Protein AF-A0A4U5MLT2-F1 (afdb_monomer_lite)

Sequence (244 aa):
MDFLPWKYEIKDKDTRATYTIDEMMAFDPNYLSIHEIEITMDEYLEHELTQEKALGRFLPFLCEHIDDKDNRLHLDARIPDEALQILQNESKIKFFVLYGHKDIYKDFLEHKLDTITPLKLVLYRWWEEELVDKIEEKFLAGELTYYIASETNLFIDIQMAVNIINYFKETRGKKEFYLDATKKFNYKQLEPYVHGLEYKFLKDEGGEFTRRIYTLPGTAKKLQIIKHCVPWNSPNNISFNVSH

Organism: Steinernema carpocapsae (NCBI:txid34508)

Secondary structure (DSSP, 8-state):
-PPBPPEEEEEETTEEEEEEHHHHHTS-GGG--B-EEEEE--TT--BSS-HHHHHHHHHHHHHHTB-SSS-EEEEES---HHHHHHHHH--S--EEEEE--HHHHHHHHHHHHHH-SSEEEEEES---HHHHHHHHHHHHTT-EEEEEEES-S-EE-HHHHHHHHHHHHHTTT-SEEEEEEEESS-GGGTTTTTTTSEEEEEE-TTSSEEEEEEE-TT---EEEEEEE-SSSS-TTEEEEEEE-

Foldseek 3Di:
DDAAADWDWDDDPPDIDIDGQVRVLPDDLVPDEAQEDADADDPPGGHPDDQQVSLLSRVLVNLVRYDQPRHEYEDHYQDDQNSLVSVLPRQSHAHYADEPPAVRCVVSLVSCLVRHFQHAYAYHAEYDPVSVVSVLVCVLVVRYLEEHYYNYQDEDELVSVLSVLVVCVVVVLNRWYKYKYFYPDDCVSCVVSLPQWDWDWDADPVNQKIWIWTHHPPDPWTWIWIQGDDDPPDSRMIMTTIDD

pLDDT: mean 81.01, std 9.51, range [38.94, 92.69]

Structure (mmCIF, N/CA/C/O backbone):
data_AF-A0A4U5MLT2-F1
#
_entry.id   AF-A0A4U5MLT2-F1
#
loop_
_atom_site.group_PDB
_atom_site.id
_atom_site.type_symbol
_atom_site.label_atom_id
_atom_site.label_alt_id
_atom_site.label_comp_id
_atom_site.label_asym_id
_atom_site.label_entity_id
_atom_site.label_seq_id
_atom_site.pdbx_PDB_ins_code
_atom_site.Cartn_x
_atom_site.Cartn_y
_atom_site.Cartn_z
_atom_site.occupancy
_atom_site.B_iso_or_equiv
_atom_site.auth_seq_id
_atom_site.auth_comp_id
_atom_site.auth_asym_id
_atom_site.auth_atom_id
_atom_site.pdbx_PDB_model_num
ATOM 1 N N . MET A 1 1 ? 36.189 3.239 -17.931 1.00 54.75 1 MET A N 1
ATOM 2 C CA . MET A 1 1 ? 35.130 2.906 -16.966 1.00 54.75 1 MET A CA 1
ATOM 3 C C . MET A 1 1 ? 34.168 2.063 -17.764 1.00 54.75 1 MET A C 1
ATOM 5 O O . MET A 1 1 ? 33.725 2.541 -18.801 1.00 54.75 1 MET A O 1
ATOM 9 N N . ASP A 1 2 ? 34.013 0.796 -17.402 1.00 64.69 2 ASP A N 1
ATOM 10 C CA . ASP A 1 2 ? 33.152 -0.116 -18.153 1.00 64.69 2 ASP A CA 1
ATOM 11 C C . ASP A 1 2 ? 31.734 0.048 -17.608 1.00 64.69 2 ASP A C 1
ATOM 13 O O . ASP A 1 2 ? 31.519 -0.063 -16.400 1.00 64.69 2 ASP A O 1
ATOM 17 N N . PHE A 1 3 ? 30.793 0.391 -18.483 1.00 73.69 3 PHE A N 1
ATOM 18 C CA . PHE A 1 3 ? 29.389 0.548 -18.119 1.00 73.69 3 PHE A CA 1
ATOM 19 C C . PHE A 1 3 ? 28.775 -0.815 -17.794 1.00 73.69 3 PHE A C 1
ATOM 21 O O . PHE A 1 3 ? 29.116 -1.820 -18.418 1.00 73.69 3 PHE A O 1
ATOM 28 N N . LEU A 1 4 ? 27.866 -0.860 -16.818 1.00 75.06 4 LEU A N 1
ATOM 29 C CA . LEU A 1 4 ? 27.176 -2.097 -16.457 1.00 75.06 4 LEU A CA 1
ATOM 30 C C . LEU A 1 4 ? 25.818 -2.197 -17.170 1.00 75.06 4 LEU A C 1
ATOM 32 O O . LEU A 1 4 ? 25.056 -1.222 -17.176 1.00 75.06 4 LEU A O 1
ATOM 36 N N . PRO A 1 5 ? 25.445 -3.366 -17.720 1.00 77.00 5 PRO A N 1
ATOM 37 C CA . PRO A 1 5 ? 24.093 -3.566 -18.221 1.00 77.00 5 PRO A CA 1
ATOM 38 C C . PRO A 1 5 ? 23.093 -3.533 -17.058 1.00 77.00 5 PRO A C 1
ATOM 40 O O . PRO A 1 5 ? 23.412 -3.938 -15.936 1.00 77.00 5 PRO A O 1
ATOM 43 N N . TRP A 1 6 ? 21.865 -3.086 -17.328 1.00 77.75 6 TRP A N 1
ATOM 44 C CA . TRP A 1 6 ? 20.770 -3.224 -16.367 1.00 77.75 6 TRP A CA 1
ATOM 45 C C . TRP A 1 6 ? 20.439 -4.703 -16.184 1.00 77.75 6 TRP A C 1
ATOM 47 O O . TRP A 1 6 ? 20.196 -5.424 -17.158 1.00 77.75 6 TRP A O 1
ATOM 57 N N . LYS A 1 7 ? 20.444 -5.146 -14.927 1.00 77.81 7 LYS A N 1
ATOM 58 C CA . LYS A 1 7 ? 20.125 -6.516 -14.539 1.00 77.81 7 LYS A CA 1
ATOM 59 C C . LYS A 1 7 ? 18.913 -6.533 -13.621 1.00 77.81 7 LYS A C 1
ATOM 61 O O . LYS A 1 7 ? 18.767 -5.664 -12.768 1.00 77.81 7 LYS A O 1
ATOM 66 N N . TYR A 1 8 ? 18.090 -7.552 -13.795 1.00 76.62 8 TYR A N 1
ATOM 67 C CA . TYR A 1 8 ? 16.837 -7.760 -13.091 1.00 76.62 8 TYR A CA 1
ATOM 68 C C . TYR A 1 8 ? 16.877 -9.094 -12.388 1.00 76.62 8 TYR A C 1
ATOM 70 O O . TYR A 1 8 ? 17.526 -10.046 -12.827 1.00 76.62 8 TYR A O 1
ATOM 78 N N . GLU A 1 9 ? 16.177 -9.140 -11.274 1.00 80.12 9 GLU A N 1
ATOM 79 C CA . GLU A 1 9 ? 16.150 -10.288 -10.404 1.00 80.12 9 GLU A CA 1
ATOM 80 C C . GLU A 1 9 ? 14.794 -10.962 -10.464 1.00 80.12 9 GLU A C 1
ATOM 82 O O . GLU A 1 9 ? 13.769 -10.338 -10.206 1.00 80.12 9 GLU A O 1
ATOM 87 N N . ILE A 1 10 ? 14.810 -12.257 -10.756 1.00 74.81 10 ILE A N 1
ATOM 88 C CA . ILE A 1 10 ? 13.637 -13.110 -10.643 1.00 74.81 10 ILE A CA 1
ATOM 89 C C . ILE A 1 10 ? 13.825 -13.986 -9.414 1.00 74.81 10 ILE A C 1
ATOM 91 O O . ILE A 1 10 ? 14.848 -14.662 -9.261 1.00 74.81 10 ILE A O 1
ATOM 95 N N . LYS A 1 11 ? 12.819 -13.955 -8.541 1.00 75.69 11 LYS A N 1
ATOM 96 C CA . LYS A 1 11 ? 12.718 -14.808 -7.362 1.00 75.69 11 LYS A CA 1
ATOM 97 C C . LYS A 1 11 ? 11.532 -15.746 -7.542 1.00 75.69 11 LYS A C 1
ATOM 99 O O . LYS A 1 11 ? 10.399 -15.285 -7.633 1.00 75.69 11 LYS A O 1
ATOM 104 N N . ASP A 1 12 ? 11.795 -17.044 -7.546 1.00 75.44 12 ASP A N 1
ATOM 105 C CA . ASP A 1 12 ? 10.797 -18.053 -7.177 1.00 75.44 12 ASP A CA 1
ATOM 106 C C . ASP A 1 12 ? 11.102 -18.506 -5.739 1.00 75.44 12 ASP A C 1
ATOM 108 O O . ASP A 1 12 ? 12.214 -18.283 -5.263 1.00 75.44 12 ASP A O 1
ATOM 112 N N . LYS A 1 13 ? 10.135 -19.111 -5.037 1.00 65.88 13 LYS A N 1
ATOM 113 C CA . LYS A 1 13 ? 10.119 -19.413 -3.588 1.00 65.88 13 LYS A CA 1
ATOM 114 C C . LYS A 1 13 ? 11.469 -19.805 -2.970 1.00 65.88 13 LYS A C 1
ATOM 116 O O . LYS A 1 13 ? 11.719 -19.416 -1.834 1.00 65.88 13 LYS A O 1
ATOM 121 N N . ASP A 1 14 ? 12.324 -20.509 -3.717 1.00 67.12 14 ASP A N 1
ATOM 122 C CA . ASP A 1 14 ? 13.655 -20.957 -3.290 1.00 67.12 14 ASP A CA 1
ATOM 123 C C . ASP A 1 14 ? 14.799 -20.642 -4.282 1.00 67.12 14 ASP A C 1
ATOM 125 O O . ASP A 1 14 ? 15.943 -21.039 -4.050 1.00 67.12 14 ASP A O 1
ATOM 129 N N . THR A 1 15 ? 14.539 -19.949 -5.398 1.00 73.38 15 THR A N 1
ATOM 130 C CA . THR A 1 15 ? 15.562 -19.662 -6.419 1.00 73.38 15 THR A CA 1
ATOM 131 C C . THR A 1 15 ? 15.638 -18.185 -6.766 1.00 73.38 15 THR A C 1
ATOM 133 O O . THR A 1 15 ? 14.633 -17.502 -6.931 1.00 73.38 15 THR A O 1
ATOM 136 N N . ARG A 1 16 ? 16.872 -17.693 -6.884 1.00 80.50 16 ARG A N 1
ATOM 137 C CA . ARG A 1 16 ? 17.193 -16.322 -7.273 1.00 80.50 16 ARG A CA 1
ATOM 138 C C . ARG A 1 16 ? 18.061 -16.386 -8.519 1.00 80.50 16 ARG A C 1
ATOM 140 O O . ARG A 1 16 ? 19.138 -16.980 -8.482 1.00 80.50 16 ARG A O 1
ATOM 147 N N . ALA A 1 17 ? 17.590 -15.788 -9.602 1.00 83.94 17 ALA A N 1
ATOM 148 C CA . ALA A 1 17 ? 18.328 -15.696 -10.852 1.00 83.94 17 ALA A CA 1
ATOM 149 C C . ALA A 1 17 ? 18.353 -14.247 -11.338 1.00 83.94 17 ALA A C 1
ATOM 151 O O . ALA A 1 17 ? 17.401 -13.492 -11.141 1.00 83.94 17 ALA A O 1
ATOM 152 N N . THR A 1 18 ? 19.465 -13.865 -11.956 1.00 85.06 18 THR A N 1
ATOM 153 C CA . THR A 1 18 ? 19.691 -12.508 -12.448 1.00 85.06 18 THR A CA 1
ATOM 154 C C . THR A 1 18 ? 19.825 -12.539 -13.963 1.00 85.06 18 THR A C 1
ATOM 156 O O . THR A 1 18 ? 20.652 -13.287 -14.479 1.00 85.06 18 THR A O 1
ATOM 159 N N . TYR A 1 19 ? 19.056 -11.696 -14.647 1.00 84.81 19 TYR A N 1
ATOM 160 C CA . TYR A 1 19 ? 18.993 -11.615 -16.106 1.00 84.81 19 TYR A CA 1
ATOM 161 C C . TYR A 1 19 ? 19.204 -10.178 -16.575 1.00 84.81 19 TYR A C 1
ATOM 163 O O . TYR A 1 19 ? 18.868 -9.224 -15.877 1.00 84.81 19 TYR A O 1
ATOM 171 N N . THR A 1 20 ? 19.759 -10.005 -17.763 1.00 86.44 20 THR A N 1
ATOM 172 C CA . THR A 1 20 ? 19.729 -8.735 -18.499 1.00 86.44 20 THR A CA 1
ATOM 173 C C . THR A 1 20 ? 18.326 -8.457 -19.055 1.00 86.44 20 THR A C 1
ATOM 175 O O . THR A 1 20 ? 17.484 -9.356 -19.108 1.00 86.44 20 THR A O 1
ATOM 178 N N . ILE A 1 21 ? 18.068 -7.220 -19.504 1.00 84.88 21 ILE A N 1
ATOM 179 C CA . ILE A 1 21 ? 16.803 -6.860 -20.183 1.00 84.88 21 ILE A CA 1
ATOM 180 C C . ILE A 1 21 ? 16.516 -7.817 -21.342 1.00 84.88 21 ILE A C 1
ATOM 182 O O . ILE A 1 21 ? 15.418 -8.360 -21.437 1.00 84.88 21 ILE A O 1
ATOM 186 N N . ASP A 1 22 ? 17.502 -8.024 -22.216 1.00 87.44 22 ASP A N 1
ATOM 187 C CA . ASP A 1 22 ? 17.300 -8.784 -23.449 1.00 87.44 22 ASP A CA 1
ATOM 188 C C . ASP A 1 22 ? 17.057 -10.277 -23.163 1.00 87.44 22 ASP A C 1
ATOM 190 O O . ASP A 1 22 ? 16.230 -10.897 -23.826 1.00 87.44 22 ASP A O 1
ATOM 194 N N . GLU A 1 23 ? 17.706 -10.845 -22.139 1.00 89.12 23 GLU A N 1
ATOM 195 C CA . GLU A 1 23 ? 17.433 -12.216 -21.683 1.00 89.12 23 GLU A CA 1
ATOM 196 C C . GLU A 1 23 ? 16.010 -12.357 -21.132 1.00 89.12 23 GLU A C 1
ATOM 198 O O . GLU A 1 23 ? 15.332 -13.339 -21.426 1.00 89.12 23 GLU A O 1
ATOM 203 N N . MET A 1 24 ? 15.533 -11.369 -20.368 1.00 85.38 24 MET A N 1
ATOM 204 C CA . MET A 1 24 ? 14.200 -11.424 -19.770 1.00 85.38 24 MET A CA 1
ATOM 205 C C . MET A 1 24 ? 13.084 -11.241 -20.802 1.00 85.38 24 MET A C 1
ATOM 207 O O . MET A 1 24 ? 12.082 -11.952 -20.761 1.00 85.38 24 MET A O 1
ATOM 211 N N . MET A 1 25 ? 13.274 -10.337 -21.765 1.00 87.62 25 MET A N 1
ATOM 212 C CA . MET A 1 25 ? 12.332 -10.138 -22.871 1.00 87.62 25 MET A CA 1
ATOM 213 C C . MET A 1 25 ? 12.271 -11.338 -23.835 1.00 87.62 25 MET A C 1
ATOM 215 O O . MET A 1 25 ? 11.364 -11.402 -24.662 1.00 87.62 25 MET A O 1
ATOM 219 N N . ALA A 1 26 ? 13.217 -12.280 -23.747 1.00 90.75 26 ALA A N 1
ATOM 220 C CA . ALA A 1 26 ? 13.246 -13.499 -24.554 1.00 90.75 26 ALA A CA 1
ATOM 221 C C . ALA A 1 26 ? 12.515 -14.693 -23.909 1.00 90.75 26 ALA A C 1
ATOM 223 O O . ALA A 1 26 ? 12.459 -15.763 -24.523 1.00 90.75 26 ALA A O 1
ATOM 224 N N . PHE A 1 27 ? 11.972 -14.553 -22.692 1.00 87.75 27 PHE A N 1
ATOM 225 C CA . PHE A 1 27 ? 11.199 -15.629 -22.071 1.00 87.75 27 PHE A CA 1
ATOM 226 C C . PHE A 1 27 ? 9.922 -15.947 -22.848 1.00 87.75 27 PHE A C 1
ATOM 228 O O . PHE A 1 27 ? 9.264 -15.062 -23.390 1.00 87.75 27 PHE A O 1
ATOM 235 N N . ASP A 1 28 ? 9.557 -17.233 -22.870 1.00 86.94 28 ASP A N 1
ATOM 236 C CA . ASP A 1 28 ? 8.284 -17.664 -23.440 1.00 86.94 28 ASP A CA 1
ATOM 237 C C . ASP A 1 28 ? 7.136 -17.149 -22.551 1.00 86.94 28 ASP A C 1
ATOM 239 O O . ASP A 1 28 ? 7.043 -17.546 -21.381 1.00 86.94 28 ASP A O 1
ATOM 243 N N . PRO A 1 29 ? 6.248 -16.292 -23.083 1.00 82.69 29 PRO A N 1
ATOM 244 C CA . PRO A 1 29 ? 5.185 -15.668 -22.306 1.00 82.69 29 PRO A CA 1
ATOM 245 C C . PRO A 1 29 ? 4.171 -16.679 -21.758 1.00 82.69 29 PRO A C 1
ATOM 247 O O . PRO A 1 29 ? 3.502 -16.393 -20.771 1.00 82.69 29 PRO A O 1
ATOM 250 N N . ASN A 1 30 ? 4.080 -17.888 -22.328 1.00 85.81 30 ASN A N 1
ATOM 251 C CA . ASN A 1 30 ? 3.192 -18.937 -21.815 1.00 85.81 30 ASN A CA 1
ATOM 252 C C . ASN A 1 30 ? 3.654 -19.517 -20.470 1.00 85.81 30 ASN A C 1
ATOM 254 O O . ASN A 1 30 ? 2.871 -20.174 -19.782 1.00 85.81 30 ASN A O 1
ATOM 258 N N . TYR A 1 31 ? 4.921 -19.307 -20.111 1.00 83.44 31 TYR A N 1
ATOM 259 C CA . TYR A 1 31 ? 5.534 -19.826 -18.888 1.00 83.44 31 TYR A CA 1
ATOM 260 C C . TYR A 1 31 ? 5.985 -18.711 -17.940 1.00 83.44 31 TYR A C 1
ATOM 262 O O . TYR A 1 31 ? 6.648 -18.989 -16.941 1.00 83.44 31 TYR A O 1
ATOM 270 N N . LEU A 1 32 ? 5.617 -17.463 -18.235 1.00 83.12 32 LEU A N 1
ATOM 271 C CA . LEU A 1 32 ? 5.943 -16.298 -17.429 1.00 83.12 32 LEU A CA 1
ATOM 272 C C . LEU A 1 32 ? 4.675 -15.747 -16.772 1.00 83.12 32 LEU A C 1
ATOM 274 O O . LEU A 1 32 ? 3.702 -15.426 -17.444 1.00 83.12 32 LEU A O 1
ATOM 278 N N . SER A 1 33 ? 4.709 -15.613 -15.449 1.00 83.25 33 SER A N 1
ATOM 279 C CA . SER A 1 33 ? 3.682 -14.927 -14.665 1.00 83.25 33 SER A CA 1
ATOM 280 C C . SER A 1 33 ? 4.374 -13.992 -13.688 1.00 83.25 33 SER A C 1
ATOM 282 O O . SER A 1 33 ? 5.163 -14.441 -12.853 1.00 83.25 33 SER A O 1
ATOM 284 N N . ILE A 1 34 ? 4.112 -12.693 -13.805 1.00 87.50 34 ILE A N 1
ATOM 285 C CA . ILE A 1 34 ? 4.736 -11.681 -12.953 1.00 87.50 34 ILE A CA 1
ATOM 286 C C . ILE A 1 34 ? 3.766 -11.329 -11.828 1.00 87.50 34 ILE A C 1
ATOM 288 O O . ILE A 1 34 ? 2.688 -10.794 -12.066 1.00 87.50 34 ILE A O 1
ATOM 292 N N . HIS A 1 35 ? 4.156 -11.614 -10.588 1.00 88.44 35 HIS A N 1
ATOM 293 C CA . HIS A 1 35 ? 3.354 -11.294 -9.400 1.00 88.44 35 HIS A CA 1
ATOM 294 C C . HIS A 1 35 ? 3.771 -9.975 -8.747 1.00 88.44 35 HIS A C 1
ATOM 296 O O . HIS A 1 35 ? 2.978 -9.325 -8.071 1.00 88.44 35 HIS A O 1
ATOM 302 N N . GLU A 1 36 ? 5.014 -9.554 -8.954 1.00 90.06 36 GLU A N 1
ATOM 303 C CA . GLU A 1 36 ? 5.552 -8.351 -8.343 1.00 90.06 36 GLU A CA 1
ATOM 304 C C . GLU A 1 36 ? 6.508 -7.636 -9.289 1.00 90.06 36 GLU A C 1
ATOM 306 O O . GLU A 1 36 ? 7.391 -8.251 -9.886 1.00 90.06 36 GLU A O 1
ATOM 311 N N . ILE A 1 37 ? 6.331 -6.322 -9.383 1.00 90.38 37 ILE A N 1
ATOM 312 C CA . ILE A 1 37 ? 7.295 -5.404 -9.974 1.00 90.38 37 ILE A CA 1
ATOM 313 C C . ILE A 1 37 ? 7.832 -4.550 -8.831 1.00 90.38 37 ILE A C 1
ATOM 315 O O . ILE A 1 37 ? 7.090 -3.777 -8.227 1.00 90.38 37 ILE A O 1
ATOM 319 N N . GLU A 1 38 ? 9.118 -4.694 -8.536 1.00 90.25 38 GLU A N 1
ATOM 320 C CA . GLU A 1 38 ? 9.825 -3.899 -7.536 1.00 90.25 38 GLU A CA 1
ATOM 321 C C . GLU A 1 38 ? 10.848 -3.010 -8.244 1.00 90.25 38 GLU A C 1
ATOM 323 O O . GLU A 1 38 ? 11.735 -3.504 -8.943 1.00 90.25 38 GLU A O 1
ATOM 328 N N . ILE A 1 39 ? 10.706 -1.693 -8.086 1.00 86.81 39 ILE A N 1
ATOM 329 C CA . ILE A 1 39 ? 11.651 -0.707 -8.606 1.00 86.81 39 ILE A CA 1
ATOM 330 C C . ILE A 1 39 ? 12.274 0.022 -7.422 1.00 86.81 39 ILE A C 1
ATOM 332 O O . ILE A 1 39 ? 11.659 0.896 -6.807 1.00 86.81 39 ILE A O 1
ATOM 336 N N . THR A 1 40 ? 13.512 -0.358 -7.132 1.00 82.19 40 THR A N 1
ATOM 337 C CA . THR A 1 40 ? 14.388 0.267 -6.142 1.00 82.19 40 THR A CA 1
ATOM 338 C C . THR A 1 40 ? 15.601 0.849 -6.858 1.00 82.19 40 THR A C 1
ATOM 340 O O . THR A 1 40 ? 15.934 0.426 -7.969 1.00 82.19 40 THR A O 1
ATOM 343 N N . MET A 1 41 ? 16.255 1.849 -6.267 1.00 69.69 41 MET A N 1
ATOM 344 C CA . MET A 1 41 ? 17.446 2.445 -6.872 1.00 69.69 41 MET A CA 1
ATOM 345 C C . MET A 1 41 ? 18.611 2.490 -5.892 1.00 69.69 41 MET A C 1
ATOM 347 O O . MET A 1 41 ? 18.464 2.931 -4.756 1.00 69.69 41 MET A O 1
ATOM 351 N N . ASP A 1 42 ? 19.773 2.065 -6.381 1.00 61.44 42 ASP A N 1
ATOM 352 C CA . ASP A 1 42 ? 21.071 2.290 -5.756 1.00 61.44 42 ASP A CA 1
ATOM 353 C C . ASP A 1 42 ? 21.817 3.298 -6.646 1.00 61.44 42 ASP A C 1
ATOM 355 O O . ASP A 1 42 ? 22.212 2.984 -7.769 1.00 61.44 42 ASP A O 1
ATOM 359 N N . GLU A 1 43 ? 21.898 4.559 -6.214 1.00 54.59 43 GLU A N 1
ATOM 360 C CA . GLU A 1 43 ? 22.206 5.720 -7.075 1.00 54.59 43 GLU A CA 1
ATOM 361 C C . GLU A 1 43 ? 23.670 5.793 -7.561 1.00 54.59 43 GLU A C 1
ATOM 363 O O . GLU A 1 43 ? 24.070 6.765 -8.202 1.00 54.59 43 GLU A O 1
ATOM 368 N N . TYR A 1 44 ? 24.496 4.792 -7.250 1.00 57.72 44 TYR A N 1
ATOM 369 C CA . TYR A 1 44 ? 25.956 4.879 -7.362 1.00 57.72 44 TYR A CA 1
ATOM 370 C C . TYR A 1 44 ? 26.570 4.144 -8.564 1.00 57.72 44 TYR A C 1
ATOM 372 O O . TYR A 1 44 ? 27.798 4.103 -8.675 1.00 57.72 44 TYR A O 1
ATOM 380 N N . LEU A 1 45 ? 25.768 3.561 -9.463 1.00 64.44 45 LEU A N 1
ATOM 381 C CA . LEU A 1 45 ? 26.268 2.761 -10.590 1.00 64.44 45 LEU A CA 1
ATOM 382 C C . LEU A 1 45 ? 26.016 3.427 -11.953 1.00 64.44 45 LEU A C 1
ATOM 384 O O . LEU A 1 45 ? 24.905 3.839 -12.277 1.00 64.44 45 LEU A O 1
ATOM 388 N N . GLU A 1 46 ? 27.063 3.496 -12.782 1.00 68.94 46 GLU A N 1
ATOM 389 C CA . GLU A 1 46 ? 26.968 3.942 -14.175 1.00 68.94 46 GLU A CA 1
ATOM 390 C C . GLU A 1 46 ? 26.545 2.780 -15.090 1.00 68.94 46 GLU A C 1
ATOM 392 O O . GLU A 1 46 ? 27.200 1.732 -15.146 1.00 68.94 46 GLU A O 1
ATOM 397 N N . HIS A 1 47 ? 25.459 2.980 -15.840 1.00 77.12 47 HIS A N 1
ATOM 398 C CA . HIS A 1 47 ? 24.846 1.956 -16.685 1.00 77.12 47 HIS A CA 1
ATOM 399 C C . HIS A 1 47 ? 24.942 2.259 -18.183 1.00 77.12 47 HIS A C 1
ATOM 401 O O . HIS A 1 47 ? 24.993 3.414 -18.600 1.00 77.12 47 HIS A O 1
ATOM 407 N N . GLU A 1 48 ? 24.901 1.204 -19.002 1.00 77.69 48 GLU A N 1
ATOM 408 C CA . GLU A 1 48 ? 24.947 1.300 -20.473 1.00 77.69 48 GLU A CA 1
ATOM 409 C C . GLU A 1 48 ? 23.723 2.012 -21.072 1.00 77.69 48 GLU A C 1
ATOM 411 O O . GLU A 1 48 ? 23.819 2.696 -22.093 1.00 77.69 48 GLU A O 1
ATOM 416 N N . LEU A 1 49 ? 22.558 1.853 -20.439 1.00 78.06 49 LEU A N 1
ATOM 417 C CA . LEU A 1 49 ? 21.324 2.548 -20.796 1.00 78.06 49 LEU A CA 1
ATOM 418 C C . LEU A 1 49 ? 20.973 3.554 -19.706 1.00 78.06 49 LEU A C 1
ATOM 420 O O . LEU A 1 49 ? 21.135 3.279 -18.517 1.00 78.06 49 LEU A O 1
ATOM 424 N N . THR A 1 50 ? 20.414 4.695 -20.105 1.00 81.69 50 THR A N 1
ATOM 425 C CA . THR A 1 50 ? 19.773 5.593 -19.142 1.00 81.69 50 THR A CA 1
ATOM 426 C C . THR A 1 50 ? 18.570 4.891 -18.513 1.00 81.69 50 THR A C 1
ATOM 428 O O . THR A 1 50 ? 17.904 4.085 -19.169 1.00 81.69 50 THR A O 1
ATOM 431 N N . GLN A 1 51 ? 18.274 5.214 -17.252 1.00 80.00 51 GLN A N 1
ATOM 432 C CA . GLN A 1 51 ? 17.131 4.661 -16.517 1.00 80.00 51 GLN A CA 1
ATOM 433 C C . GLN A 1 51 ? 15.823 4.800 -17.313 1.00 80.00 51 GLN A C 1
ATOM 435 O O . GLN A 1 51 ? 15.082 3.835 -17.465 1.00 80.00 51 GLN A O 1
ATOM 440 N N . GLU A 1 52 ? 15.582 5.978 -17.889 1.00 83.94 52 GLU A N 1
ATOM 441 C CA . GLU A 1 52 ? 14.423 6.270 -18.740 1.00 83.94 52 GLU A CA 1
ATOM 442 C C . GLU A 1 52 ? 14.301 5.290 -19.919 1.00 83.94 52 GLU A C 1
ATOM 444 O O . GLU A 1 52 ? 13.247 4.694 -20.130 1.00 83.94 52 GLU A O 1
ATOM 449 N N . LYS A 1 53 ? 15.398 5.042 -20.649 1.00 84.56 53 LYS A N 1
ATOM 450 C CA . LYS A 1 53 ? 15.397 4.111 -21.788 1.00 84.56 53 LYS A CA 1
ATOM 451 C C . LYS A 1 53 ? 15.228 2.659 -21.353 1.00 84.56 53 LYS A C 1
ATOM 453 O O . LYS A 1 53 ? 14.574 1.893 -22.058 1.00 84.56 53 LYS A O 1
ATOM 458 N N . ALA A 1 54 ? 15.827 2.273 -20.229 1.00 85.50 54 ALA A N 1
ATOM 459 C CA . ALA A 1 54 ? 15.690 0.928 -19.681 1.00 85.50 54 ALA A CA 1
ATOM 460 C C . ALA A 1 54 ? 14.235 0.657 -19.264 1.00 85.50 54 ALA A C 1
ATOM 462 O O . ALA A 1 54 ? 13.627 -0.303 -19.736 1.00 85.50 54 ALA A O 1
ATOM 463 N N . LEU A 1 55 ? 13.647 1.551 -18.464 1.00 87.69 55 LEU A N 1
ATOM 464 C CA . LEU A 1 55 ? 12.258 1.446 -18.016 1.00 87.69 55 LEU A CA 1
ATOM 465 C C . LEU A 1 55 ? 11.269 1.534 -19.182 1.00 87.69 55 LEU A C 1
ATOM 467 O O . LEU A 1 55 ? 10.354 0.721 -19.254 1.00 87.69 55 LEU A O 1
ATOM 471 N N . GLY A 1 56 ? 11.481 2.443 -20.137 1.00 88.19 56 GLY A N 1
ATOM 472 C CA . GLY A 1 56 ? 10.618 2.579 -21.313 1.00 88.19 56 GLY A CA 1
ATOM 473 C C . GLY A 1 56 ? 10.589 1.334 -22.205 1.00 88.19 56 GLY A C 1
ATOM 474 O O . GLY A 1 56 ? 9.559 1.035 -22.804 1.00 88.19 56 GLY A O 1
ATOM 475 N N . ARG A 1 57 ? 11.689 0.569 -22.273 1.00 87.12 57 ARG A N 1
ATOM 476 C CA . ARG A 1 57 ? 11.721 -0.723 -22.983 1.00 87.12 57 ARG A CA 1
ATOM 477 C C . ARG A 1 57 ? 11.074 -1.845 -22.178 1.00 87.12 57 ARG A C 1
ATOM 479 O O . ARG A 1 57 ? 10.426 -2.709 -22.759 1.00 87.12 57 ARG A O 1
ATOM 486 N N . PHE A 1 58 ? 11.295 -1.857 -20.869 1.00 87.19 58 PHE A N 1
ATOM 487 C CA . PHE A 1 58 ? 11.038 -3.031 -20.045 1.00 87.19 58 PHE A CA 1
ATOM 488 C C . PHE A 1 58 ? 9.667 -3.025 -19.357 1.00 87.19 58 PHE A C 1
ATOM 490 O O . PHE A 1 58 ? 9.008 -4.061 -19.302 1.00 87.19 58 PHE A O 1
ATOM 497 N N . LEU A 1 59 ? 9.193 -1.867 -18.888 1.00 90.12 59 LEU A N 1
ATOM 498 C CA . LEU A 1 59 ? 7.896 -1.751 -18.214 1.00 90.12 59 LEU A CA 1
ATOM 499 C C . LEU A 1 59 ? 6.711 -2.221 -19.068 1.00 90.12 59 LEU A C 1
ATOM 501 O O . LEU A 1 59 ? 5.875 -2.927 -18.512 1.00 90.12 59 LEU A O 1
ATOM 505 N N . PRO A 1 60 ? 6.619 -1.924 -20.382 1.00 90.19 60 PRO A N 1
ATOM 506 C CA . PRO A 1 60 ? 5.515 -2.432 -21.196 1.00 90.19 60 PRO A CA 1
ATOM 507 C C . PRO A 1 60 ? 5.426 -3.962 -21.179 1.00 90.19 60 PRO A C 1
ATOM 509 O O . PRO A 1 60 ? 4.344 -4.509 -20.994 1.00 90.19 60 PRO A O 1
ATOM 512 N N . PHE A 1 61 ? 6.572 -4.643 -21.288 1.00 89.62 61 PHE A N 1
ATOM 513 C CA . PHE A 1 61 ? 6.644 -6.101 -21.206 1.00 89.62 61 PHE A CA 1
ATOM 514 C C . PHE A 1 61 ? 6.195 -6.608 -19.831 1.00 89.62 61 PHE A C 1
ATOM 516 O O . PHE A 1 61 ? 5.384 -7.527 -19.752 1.00 89.62 61 PHE A O 1
ATOM 523 N N . LEU A 1 62 ? 6.676 -5.993 -18.745 1.00 89.44 62 LEU A N 1
ATOM 524 C CA . LEU A 1 62 ? 6.277 -6.380 -17.391 1.00 89.44 62 LEU A CA 1
ATOM 525 C C . LEU A 1 62 ? 4.769 -6.204 -17.156 1.00 89.44 62 LEU A C 1
ATOM 527 O O . LEU A 1 62 ? 4.127 -7.092 -16.605 1.00 89.44 62 LEU A O 1
ATOM 531 N N . CYS A 1 63 ? 4.211 -5.070 -17.583 1.00 88.69 63 CYS A N 1
ATOM 532 C CA . CYS A 1 63 ? 2.793 -4.743 -17.445 1.00 88.69 63 CYS A CA 1
ATOM 533 C C . CYS A 1 63 ? 1.893 -5.696 -18.245 1.00 88.69 63 CYS A C 1
ATOM 535 O O . CYS A 1 63 ? 0.861 -6.136 -17.743 1.00 88.69 63 CYS A O 1
ATOM 537 N N . GLU A 1 64 ? 2.301 -6.069 -19.460 1.00 87.81 64 GLU A N 1
ATOM 538 C CA . GLU A 1 64 ? 1.553 -7.007 -20.302 1.00 87.81 64 GLU A CA 1
ATOM 539 C C . GLU A 1 64 ? 1.400 -8.388 -19.635 1.00 87.81 64 GLU A C 1
ATOM 541 O O . GLU A 1 64 ? 0.311 -8.974 -19.674 1.00 87.81 64 GLU A O 1
ATOM 546 N N . HIS A 1 65 ? 2.462 -8.858 -18.970 1.00 89.00 65 HIS A N 1
ATOM 547 C CA . HIS A 1 65 ? 2.588 -10.207 -18.399 1.00 89.00 65 HIS A CA 1
ATOM 548 C C . HIS A 1 65 ? 2.348 -10.270 -16.881 1.00 89.00 65 HIS A C 1
ATOM 550 O O . HIS A 1 65 ? 2.626 -11.294 -16.245 1.00 89.00 65 HIS A O 1
ATOM 556 N N . ILE A 1 66 ? 1.847 -9.188 -16.281 1.00 89.00 66 ILE A N 1
ATOM 557 C CA . ILE A 1 66 ? 1.504 -9.176 -14.862 1.00 89.00 66 ILE A CA 1
ATOM 558 C C . ILE A 1 66 ? 0.235 -9.995 -14.596 1.00 89.00 66 ILE A C 1
ATOM 560 O O . ILE A 1 66 ? -0.729 -9.941 -15.361 1.00 89.00 66 ILE A O 1
ATOM 564 N N . ASP A 1 67 ? 0.246 -10.773 -13.513 1.00 85.94 67 ASP A N 1
ATOM 565 C CA . ASP A 1 67 ? -0.884 -11.595 -13.079 1.00 85.94 67 ASP A CA 1
ATOM 566 C C . ASP A 1 67 ? -2.071 -10.708 -12.674 1.00 85.94 67 ASP A C 1
ATOM 568 O O . ASP A 1 67 ? -1.903 -9.728 -11.961 1.00 85.94 67 ASP A O 1
ATOM 572 N N . ASP A 1 68 ? -3.294 -11.043 -13.079 1.00 80.94 68 ASP A N 1
ATOM 573 C CA . ASP A 1 68 ? -4.472 -10.193 -12.829 1.00 80.94 68 ASP A CA 1
ATOM 574 C C . ASP A 1 68 ? -5.076 -10.336 -11.412 1.00 80.94 68 ASP A C 1
ATOM 576 O O . ASP A 1 68 ? -5.992 -9.586 -11.041 1.00 80.94 68 ASP A O 1
ATOM 580 N N . LYS A 1 69 ? -4.641 -11.333 -10.629 1.00 80.25 69 LYS A N 1
ATOM 581 C CA . LYS A 1 69 ? -5.260 -11.726 -9.350 1.00 80.25 69 LYS A CA 1
ATOM 582 C C . LYS A 1 69 ? -4.453 -11.289 -8.137 1.00 80.25 69 LYS A C 1
ATOM 584 O O . LYS A 1 69 ? -5.059 -10.832 -7.167 1.00 80.25 69 LYS A O 1
ATOM 589 N N . ASP A 1 70 ? -3.136 -11.457 -8.174 1.00 77.62 70 ASP A N 1
ATOM 590 C CA . ASP A 1 70 ? -2.247 -11.175 -7.041 1.00 77.62 70 ASP A CA 1
ATOM 591 C C . ASP A 1 70 ? -0.986 -10.432 -7.489 1.00 77.62 70 ASP A C 1
ATOM 593 O O . ASP A 1 70 ? 0.141 -10.856 -7.244 1.00 77.62 70 ASP A O 1
ATOM 597 N N . ASN A 1 71 ? -1.200 -9.325 -8.199 1.00 88.69 71 ASN A N 1
ATOM 598 C CA . ASN A 1 71 ? -0.133 -8.415 -8.584 1.00 88.69 71 ASN A CA 1
ATOM 599 C C . ASN A 1 71 ? 0.193 -7.388 -7.498 1.00 88.69 71 ASN A C 1
ATOM 601 O O . ASN A 1 71 ? -0.669 -6.984 -6.713 1.00 88.69 71 ASN A O 1
ATOM 605 N N . ARG A 1 72 ? 1.441 -6.917 -7.517 1.00 92.12 72 ARG A N 1
ATOM 606 C CA . ARG A 1 72 ? 1.940 -5.822 -6.686 1.00 92.12 72 ARG A CA 1
ATOM 607 C C . ARG A 1 72 ? 2.953 -4.969 -7.445 1.00 92.12 72 ARG A C 1
ATOM 609 O O . ARG A 1 72 ? 3.828 -5.496 -8.124 1.00 92.12 72 ARG A O 1
ATOM 616 N N . LEU A 1 73 ? 2.855 -3.653 -7.282 1.00 92.69 73 LEU A N 1
ATOM 617 C CA . LEU A 1 73 ? 3.867 -2.691 -7.708 1.00 92.69 73 LEU A CA 1
ATOM 618 C C . LEU A 1 73 ? 4.480 -2.022 -6.480 1.00 92.69 73 LEU A C 1
ATOM 620 O O . LEU A 1 73 ? 3.768 -1.382 -5.706 1.00 92.69 73 LEU A O 1
ATOM 624 N N . HIS A 1 74 ? 5.791 -2.156 -6.324 1.00 92.69 74 HIS A N 1
ATOM 625 C CA . HIS A 1 74 ? 6.580 -1.541 -5.268 1.00 92.69 74 HIS A CA 1
ATOM 626 C C . HIS A 1 74 ? 7.520 -0.487 -5.864 1.00 92.69 74 HIS A C 1
ATOM 628 O O . HIS A 1 74 ? 8.383 -0.814 -6.676 1.00 92.69 74 HIS A O 1
ATOM 634 N N . LEU A 1 75 ? 7.328 0.777 -5.475 1.00 89.31 75 LEU A N 1
ATOM 635 C CA . LEU A 1 75 ? 8.126 1.921 -5.916 1.00 89.31 75 LEU A CA 1
ATOM 636 C C . LEU A 1 75 ? 8.853 2.563 -4.724 1.00 89.31 75 LEU A C 1
ATOM 638 O O . LEU A 1 75 ? 8.238 3.274 -3.923 1.00 89.31 75 LEU A O 1
ATOM 642 N N . ASP A 1 76 ? 10.167 2.345 -4.655 1.00 86.69 76 ASP A N 1
ATOM 643 C CA . ASP A 1 76 ? 11.101 2.993 -3.720 1.00 86.69 76 ASP A CA 1
ATOM 644 C C . ASP A 1 76 ? 12.313 3.543 -4.492 1.00 86.69 76 ASP A C 1
ATOM 646 O O . ASP A 1 76 ? 13.460 3.120 -4.349 1.00 86.69 76 ASP A O 1
ATOM 650 N N . ALA A 1 77 ? 12.017 4.444 -5.425 1.00 81.81 77 ALA A N 1
ATOM 651 C CA . ALA A 1 77 ? 12.988 5.118 -6.277 1.00 81.81 77 ALA A CA 1
ATOM 652 C C . ALA A 1 77 ? 12.406 6.439 -6.790 1.00 81.81 77 ALA A C 1
ATOM 654 O O . ALA A 1 77 ? 11.215 6.704 -6.636 1.00 81.81 77 ALA A O 1
ATOM 655 N N . ARG A 1 78 ? 13.215 7.253 -7.471 1.00 80.12 78 ARG A N 1
ATOM 656 C CA . ARG A 1 78 ? 12.706 8.298 -8.368 1.00 80.12 78 ARG A CA 1
ATOM 657 C C . ARG A 1 78 ? 12.499 7.694 -9.756 1.00 80.12 78 ARG A C 1
ATOM 659 O O . ARG A 1 78 ? 13.448 7.183 -10.347 1.00 80.12 78 ARG A O 1
ATOM 666 N N . ILE A 1 79 ? 11.269 7.756 -10.263 1.00 82.81 79 ILE A N 1
ATOM 667 C CA . ILE A 1 79 ? 10.889 7.207 -11.572 1.00 82.81 79 ILE A CA 1
ATOM 668 C C . ILE A 1 79 ? 10.679 8.363 -12.561 1.00 82.81 79 ILE A C 1
ATOM 670 O O . ILE A 1 79 ? 10.047 9.348 -12.179 1.00 82.81 79 ILE A O 1
ATOM 674 N N . PRO A 1 80 ? 11.200 8.276 -13.799 1.00 85.94 80 PRO A N 1
ATOM 675 C CA . PRO A 1 80 ? 10.904 9.240 -14.860 1.00 85.94 80 PRO A CA 1
ATOM 676 C C . PRO A 1 80 ? 9.407 9.309 -15.195 1.00 85.94 80 PRO A C 1
ATOM 678 O O . PRO A 1 80 ? 8.711 8.291 -15.145 1.00 85.94 80 PRO A O 1
ATOM 681 N N . ASP A 1 81 ? 8.922 10.483 -15.594 1.00 85.81 81 ASP A N 1
ATOM 682 C CA . ASP A 1 81 ? 7.496 10.727 -15.850 1.00 85.81 81 ASP A CA 1
ATOM 683 C C . ASP A 1 81 ? 6.943 9.819 -16.960 1.00 85.81 81 ASP A C 1
ATOM 685 O O . ASP A 1 81 ? 5.829 9.310 -16.857 1.00 85.81 81 ASP A O 1
ATOM 689 N N . GLU A 1 82 ? 7.735 9.531 -17.993 1.00 85.75 82 GLU A N 1
ATOM 690 C CA . GLU A 1 82 ? 7.364 8.632 -19.089 1.00 85.75 82 GLU A CA 1
ATOM 691 C C . GLU A 1 82 ? 7.141 7.197 -18.593 1.00 85.75 82 GLU A C 1
ATOM 693 O O . GLU A 1 82 ? 6.190 6.522 -18.992 1.00 85.75 82 GLU A O 1
ATOM 698 N N . ALA A 1 83 ? 7.999 6.729 -17.683 1.00 87.12 83 ALA A N 1
ATOM 699 C CA . ALA A 1 83 ? 7.863 5.417 -17.061 1.00 87.12 83 ALA A CA 1
ATOM 700 C C . ALA A 1 83 ? 6.636 5.366 -16.136 1.00 87.12 83 ALA A C 1
ATOM 702 O O . ALA A 1 83 ? 5.920 4.362 -16.108 1.00 87.12 83 ALA A O 1
ATOM 703 N N . LEU A 1 84 ? 6.341 6.465 -15.436 1.00 87.75 84 LEU A N 1
ATOM 704 C CA . LEU A 1 84 ? 5.108 6.594 -14.666 1.00 87.75 84 LEU A CA 1
ATOM 705 C C . LEU A 1 84 ? 3.868 6.568 -15.549 1.00 87.75 84 LEU A C 1
ATOM 707 O O . LEU A 1 84 ? 2.925 5.870 -15.199 1.00 87.75 84 LEU A O 1
ATOM 711 N N . GLN A 1 85 ? 3.859 7.244 -16.697 1.00 88.94 85 GLN A N 1
ATOM 712 C CA . GLN A 1 85 ? 2.727 7.215 -17.629 1.00 88.94 85 GLN A CA 1
ATOM 713 C C . GLN A 1 85 ? 2.425 5.796 -18.132 1.00 88.94 85 GLN A C 1
ATOM 715 O O . GLN A 1 85 ? 1.257 5.419 -18.240 1.00 88.94 85 GLN A O 1
ATOM 720 N N . ILE A 1 86 ? 3.451 4.974 -18.385 1.00 89.06 86 ILE A N 1
ATOM 721 C CA . ILE A 1 86 ? 3.264 3.550 -18.718 1.00 89.06 86 ILE A CA 1
ATOM 722 C C . ILE A 1 86 ? 2.524 2.838 -17.577 1.00 89.06 86 ILE A C 1
ATOM 724 O O . ILE A 1 86 ? 1.523 2.160 -17.809 1.00 89.06 86 ILE A O 1
ATOM 728 N N . LEU A 1 87 ? 2.969 3.041 -16.334 1.00 88.44 87 LEU A N 1
ATOM 729 C CA . LEU A 1 87 ? 2.349 2.447 -15.147 1.00 88.44 87 LEU A CA 1
ATOM 730 C C . LEU A 1 87 ? 0.949 3.017 -14.858 1.00 88.44 87 LEU A C 1
ATOM 732 O O . LEU A 1 87 ? 0.096 2.287 -14.356 1.00 88.44 87 LEU A O 1
ATOM 736 N N . GLN A 1 88 ? 0.679 4.291 -15.168 1.00 87.56 88 GLN A N 1
ATOM 737 C CA . GLN A 1 88 ? -0.643 4.924 -15.035 1.00 87.56 88 GLN A CA 1
ATOM 738 C C . GLN A 1 88 ? -1.662 4.264 -15.961 1.00 87.56 88 GLN A C 1
ATOM 740 O O . GLN A 1 88 ? -2.748 3.909 -15.507 1.00 87.56 88 GLN A O 1
ATOM 745 N N . ASN A 1 89 ? -1.292 4.036 -17.220 1.00 82.31 89 ASN A N 1
ATOM 746 C CA . ASN A 1 89 ? -2.191 3.461 -18.217 1.00 82.31 89 ASN A CA 1
ATOM 747 C C . ASN A 1 89 ? -2.446 1.959 -18.012 1.00 82.31 89 ASN A C 1
ATOM 749 O O . ASN A 1 89 ? -3.455 1.442 -18.489 1.00 82.31 89 ASN A O 1
ATOM 753 N N . GLU A 1 90 ? -1.572 1.256 -17.285 1.00 78.62 90 GLU A N 1
ATOM 754 C CA . GLU A 1 90 ? -1.778 -0.159 -16.975 1.00 78.62 90 GLU A CA 1
ATOM 755 C C . GLU A 1 90 ? -2.855 -0.353 -15.893 1.00 78.62 90 GLU A C 1
ATOM 757 O O . GLU A 1 90 ? -2.721 0.103 -14.754 1.00 78.62 90 GLU A O 1
ATOM 762 N N . SER A 1 91 ? -3.931 -1.061 -16.234 1.00 64.06 91 SER A N 1
ATOM 763 C CA . SER A 1 91 ? -5.129 -1.203 -15.389 1.00 64.06 91 SER A CA 1
ATOM 764 C C . SER A 1 91 ? -5.166 -2.493 -14.567 1.00 64.06 91 SER A C 1
ATOM 766 O O . SER A 1 91 ? -5.977 -2.615 -13.645 1.00 64.06 91 SER A O 1
ATOM 768 N N . LYS A 1 92 ? -4.294 -3.462 -14.871 1.00 82.81 92 LYS A N 1
ATOM 769 C CA . LYS A 1 92 ? -4.278 -4.759 -14.187 1.00 82.81 92 LYS A CA 1
ATOM 770 C C . LYS A 1 92 ? -3.772 -4.665 -12.751 1.00 82.81 92 LYS A C 1
ATOM 772 O O . LYS A 1 92 ? -4.260 -5.405 -11.896 1.00 82.81 92 LYS A O 1
ATOM 777 N N . ILE A 1 93 ? -2.840 -3.747 -12.473 1.00 89.12 93 ILE A N 1
ATOM 778 C CA . ILE A 1 93 ? -2.199 -3.606 -11.159 1.00 89.12 93 ILE A CA 1
ATOM 779 C C . ILE A 1 93 ? -3.165 -2.998 -10.142 1.00 89.12 93 ILE A C 1
ATOM 781 O O . ILE A 1 93 ? -3.632 -1.881 -10.327 1.00 89.12 93 ILE A O 1
ATOM 785 N N . LYS A 1 94 ? -3.438 -3.701 -9.041 1.00 89.31 94 LYS A N 1
ATOM 786 C CA . LYS A 1 94 ? -4.387 -3.268 -7.999 1.00 89.31 94 LYS A CA 1
ATOM 787 C C . LYS A 1 94 ? -3.754 -3.096 -6.6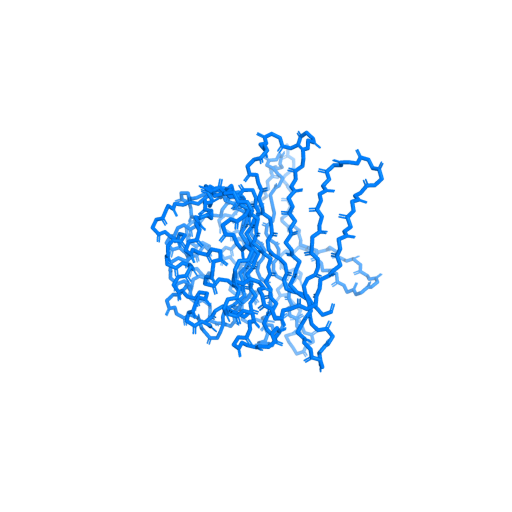27 1.00 89.31 94 LYS A C 1
ATOM 789 O O . LYS A 1 94 ? -4.441 -2.638 -5.717 1.00 89.31 94 LYS A O 1
ATOM 794 N N . PHE A 1 95 ? -2.485 -3.463 -6.456 1.00 92.00 95 PHE A N 1
ATOM 795 C CA . PHE A 1 95 ? -1.765 -3.287 -5.201 1.00 92.00 95 PHE A CA 1
ATOM 796 C C . PHE A 1 95 ? -0.515 -2.437 -5.394 1.00 92.00 95 PHE A C 1
ATOM 798 O O . PHE A 1 95 ? 0.412 -2.835 -6.092 1.00 92.00 95 PHE A O 1
ATOM 805 N N . PHE A 1 96 ? -0.489 -1.281 -4.737 1.00 92.00 96 PHE A N 1
ATOM 806 C CA . PHE A 1 96 ? 0.603 -0.321 -4.809 1.00 92.00 96 PHE A CA 1
ATOM 807 C C . PHE A 1 96 ? 1.280 -0.162 -3.451 1.00 92.00 96 PHE A C 1
ATOM 809 O O . PHE A 1 96 ? 0.608 0.030 -2.438 1.00 92.00 96 PHE A O 1
ATOM 816 N N . VAL A 1 97 ? 2.609 -0.217 -3.450 1.00 91.19 97 VAL A N 1
ATOM 817 C CA . VAL A 1 97 ? 3.485 0.101 -2.322 1.00 91.19 97 VAL A CA 1
ATOM 818 C C . VAL A 1 97 ? 4.347 1.282 -2.739 1.00 91.19 97 VAL A C 1
ATOM 820 O O . VAL A 1 97 ? 5.199 1.144 -3.612 1.00 91.19 97 VAL A O 1
ATOM 823 N N . LEU A 1 98 ? 4.088 2.452 -2.163 1.00 89.44 98 LEU A N 1
ATOM 824 C CA . LEU A 1 98 ? 4.676 3.714 -2.596 1.00 89.44 98 LEU A CA 1
ATOM 825 C C . LEU A 1 98 ? 5.445 4.364 -1.448 1.00 89.44 98 LEU A C 1
ATOM 827 O O . LEU A 1 98 ? 4.878 4.638 -0.386 1.00 89.44 98 LEU A O 1
ATOM 831 N N . TYR A 1 99 ? 6.720 4.660 -1.680 1.00 84.00 99 TYR A N 1
ATOM 832 C CA . TYR A 1 99 ? 7.535 5.467 -0.779 1.00 84.00 99 TYR A CA 1
ATOM 833 C C . TYR A 1 99 ? 7.462 6.937 -1.192 1.00 84.00 99 TYR A C 1
ATOM 835 O O . TYR A 1 99 ? 7.589 7.271 -2.369 1.00 84.00 99 TYR A O 1
ATOM 843 N N . GLY A 1 100 ? 7.216 7.817 -0.217 1.00 65.81 100 GLY A N 1
ATOM 844 C CA . GLY A 1 100 ? 6.911 9.233 -0.418 1.00 65.81 100 GLY A CA 1
ATOM 845 C C . GLY A 1 100 ? 8.035 10.028 -1.081 1.00 65.81 100 GLY A C 1
ATOM 846 O O . GLY A 1 100 ? 8.798 10.730 -0.420 1.00 65.81 100 GLY A O 1
ATOM 847 N N . HIS A 1 101 ? 8.071 9.966 -2.408 1.00 67.44 101 HIS A N 1
ATOM 848 C CA . HIS A 1 101 ? 8.629 10.962 -3.312 1.00 67.44 101 HIS A CA 1
ATOM 849 C C . HIS A 1 101 ? 7.468 11.835 -3.809 1.00 67.44 101 HIS A C 1
ATOM 851 O O . HIS A 1 101 ? 7.073 11.772 -4.971 1.00 67.44 101 HIS A O 1
ATOM 857 N N . LYS A 1 102 ? 6.867 12.589 -2.875 1.00 61.88 102 LYS A N 1
ATOM 858 C CA . LYS A 1 102 ? 5.569 13.276 -3.028 1.00 61.88 102 LYS A CA 1
ATOM 859 C C . LYS A 1 102 ? 5.411 14.065 -4.336 1.00 61.88 102 LYS A C 1
ATOM 861 O O . LYS A 1 102 ? 4.347 14.007 -4.938 1.00 61.88 102 LYS A O 1
ATOM 866 N N . ASP A 1 103 ? 6.477 14.717 -4.802 1.00 67.56 103 ASP A N 1
ATOM 867 C CA . ASP A 1 103 ? 6.432 15.588 -5.982 1.00 67.56 103 ASP A CA 1
ATOM 868 C C . ASP A 1 103 ? 6.298 14.792 -7.294 1.00 67.56 103 ASP A C 1
ATOM 870 O O . ASP A 1 103 ? 5.908 15.344 -8.313 1.00 67.56 103 ASP A O 1
ATOM 874 N N . ILE A 1 104 ? 6.633 13.499 -7.279 1.00 76.19 104 ILE A N 1
ATOM 875 C CA . ILE A 1 104 ? 6.707 12.646 -8.474 1.00 76.19 104 ILE A CA 1
ATOM 876 C C . ILE A 1 104 ? 5.478 11.737 -8.582 1.00 76.19 104 ILE A C 1
ATOM 878 O O . ILE A 1 104 ? 4.981 11.472 -9.671 1.00 76.19 104 ILE A O 1
ATOM 882 N N . TYR A 1 105 ? 4.960 11.256 -7.449 1.00 84.06 105 TYR A N 1
ATOM 883 C CA . TYR A 1 105 ? 3.881 10.264 -7.443 1.00 84.06 105 TYR A CA 1
ATOM 884 C C . TYR A 1 105 ? 2.481 10.831 -7.238 1.00 84.06 105 TYR A C 1
ATOM 886 O O . TYR A 1 105 ? 1.535 10.046 -7.267 1.00 84.06 105 TYR A O 1
ATOM 894 N N . LYS A 1 106 ? 2.320 12.146 -7.037 1.00 84.56 106 LYS A N 1
ATOM 895 C CA . LYS A 1 106 ? 1.007 12.761 -6.793 1.00 84.56 106 LYS A CA 1
ATOM 896 C C . LYS A 1 106 ? 0.007 12.415 -7.898 1.00 84.56 106 LYS A C 1
ATOM 898 O O . LYS A 1 106 ? -0.960 11.706 -7.632 1.00 84.56 106 LYS A O 1
ATOM 903 N N . ASP A 1 107 ? 0.287 12.843 -9.126 1.00 87.12 107 ASP A N 1
ATOM 904 C CA . ASP A 1 107 ? -0.622 12.666 -10.265 1.00 87.12 107 ASP A CA 1
ATOM 905 C C . ASP A 1 107 ? -0.846 11.180 -10.577 1.00 87.12 107 ASP A C 1
ATOM 907 O O . ASP A 1 107 ? -1.949 10.751 -10.912 1.00 87.12 107 ASP A O 1
ATOM 911 N N . PHE A 1 108 ? 0.200 10.363 -10.401 1.00 89.69 108 PHE A N 1
ATOM 912 C CA . PHE A 1 108 ? 0.116 8.909 -10.512 1.00 89.69 108 PHE A CA 1
ATOM 913 C C . PHE A 1 108 ? -0.879 8.313 -9.515 1.00 89.69 108 PHE A C 1
ATOM 915 O O . PHE A 1 108 ? -1.791 7.588 -9.914 1.00 89.69 108 PHE A O 1
ATOM 922 N N . LEU A 1 109 ? -0.713 8.604 -8.225 1.00 89.19 109 LEU A N 1
ATOM 923 C CA . LEU A 1 109 ? -1.558 8.043 -7.181 1.00 89.19 109 LEU A CA 1
ATOM 924 C C . LEU A 1 109 ? -2.989 8.573 -7.298 1.00 89.19 109 LEU A C 1
ATOM 926 O O . LEU A 1 109 ? -3.933 7.797 -7.164 1.00 89.19 109 LEU A O 1
ATOM 930 N N . GLU A 1 110 ? -3.157 9.855 -7.621 1.00 90.50 110 GLU A N 1
ATOM 931 C CA . GLU A 1 110 ? -4.469 10.449 -7.855 1.00 90.50 110 GLU A CA 1
ATOM 932 C C . GLU A 1 110 ? -5.220 9.730 -8.983 1.00 90.50 110 GLU A C 1
ATOM 934 O O . GLU A 1 110 ? -6.354 9.286 -8.783 1.00 90.50 110 GLU A O 1
ATOM 939 N N . HIS A 1 111 ? -4.558 9.521 -10.125 1.00 91.12 111 HIS A N 1
ATOM 940 C CA . HIS A 1 111 ? -5.120 8.778 -11.247 1.00 91.12 111 HIS A CA 1
ATOM 941 C C . HIS A 1 111 ? -5.531 7.351 -10.850 1.00 91.12 111 HIS A C 1
ATOM 943 O O . HIS A 1 111 ? -6.612 6.885 -11.219 1.00 91.12 111 HIS A O 1
ATOM 949 N N . LYS A 1 112 ? -4.698 6.641 -10.076 1.00 91.25 112 LYS A N 1
ATOM 950 C CA . LYS A 1 112 ? -5.005 5.272 -9.627 1.00 91.25 112 LYS A CA 1
ATOM 951 C C . LYS A 1 112 ? -6.177 5.212 -8.650 1.00 91.25 112 LYS A C 1
ATOM 953 O O . LYS A 1 112 ? -6.989 4.295 -8.755 1.00 91.25 112 LYS A O 1
ATOM 958 N N . LEU A 1 113 ? -6.301 6.184 -7.748 1.00 90.62 113 LEU A N 1
ATOM 959 C CA . LEU A 1 113 ? -7.437 6.282 -6.823 1.00 90.62 113 LEU A CA 1
ATOM 960 C C . LEU A 1 113 ? -8.772 6.483 -7.558 1.00 90.62 113 LEU A C 1
ATOM 962 O O . LEU A 1 113 ? -9.808 6.012 -7.083 1.00 90.62 113 LEU A O 1
ATOM 966 N N . ASP A 1 114 ? -8.756 7.148 -8.715 1.00 90.69 114 ASP A N 1
ATOM 967 C CA . ASP A 1 114 ? -9.961 7.406 -9.513 1.00 90.69 114 ASP A CA 1
ATOM 968 C C . ASP A 1 114 ? -10.343 6.258 -10.443 1.00 90.69 114 ASP A C 1
ATOM 970 O O . ASP A 1 114 ? -11.523 6.059 -10.730 1.00 90.69 114 ASP A O 1
ATOM 974 N N . THR A 1 115 ? -9.359 5.505 -10.927 1.00 89.31 115 THR A N 1
ATOM 975 C CA . THR A 1 115 ? -9.564 4.536 -12.014 1.00 89.31 115 THR A CA 1
ATOM 976 C C . THR A 1 115 ? -9.616 3.088 -11.549 1.00 89.31 115 THR A C 1
ATOM 978 O O . THR A 1 115 ? -10.161 2.243 -12.261 1.00 89.31 115 THR A O 1
ATOM 981 N N . ILE A 1 116 ? -9.084 2.778 -10.363 1.00 87.00 116 ILE A N 1
ATOM 982 C CA . ILE A 1 116 ? -8.961 1.403 -9.879 1.00 87.00 116 ILE A CA 1
ATOM 983 C C . ILE A 1 116 ? -9.836 1.182 -8.651 1.00 87.00 116 ILE A C 1
ATOM 985 O O . ILE A 1 116 ? -9.701 1.833 -7.618 1.00 87.00 116 ILE A O 1
ATOM 989 N N . THR A 1 117 ? -10.732 0.200 -8.738 1.00 83.94 117 THR A N 1
ATOM 990 C CA . THR A 1 117 ? -11.536 -0.270 -7.605 1.00 83.94 117 THR A CA 1
ATOM 991 C C . THR A 1 117 ? -11.842 -1.763 -7.779 1.00 83.94 117 THR A C 1
ATOM 993 O O . THR A 1 117 ? -12.321 -2.162 -8.843 1.00 83.94 117 THR A O 1
ATOM 996 N N . PRO A 1 118 ? -11.602 -2.621 -6.770 1.00 84.38 118 PRO A N 1
ATOM 997 C CA . PRO A 1 118 ? -10.981 -2.321 -5.477 1.00 84.38 118 PRO A CA 1
ATOM 998 C C . PRO A 1 118 ? -9.466 -2.082 -5.575 1.00 84.38 118 PRO A C 1
ATOM 1000 O O . PRO A 1 118 ? -8.792 -2.699 -6.400 1.00 84.38 118 PRO A O 1
ATOM 1003 N N . LEU A 1 119 ? -8.939 -1.245 -4.678 1.00 88.69 119 LEU A N 1
ATOM 1004 C CA . LEU A 1 119 ? -7.513 -0.914 -4.572 1.00 88.69 119 LEU A CA 1
ATOM 1005 C C . LEU A 1 119 ? -6.911 -1.483 -3.274 1.00 88.69 119 LEU A C 1
ATOM 1007 O O . LEU A 1 119 ? -7.580 -1.560 -2.237 1.00 88.69 119 LEU A O 1
ATOM 1011 N N . LYS A 1 120 ? -5.640 -1.880 -3.318 1.00 88.69 120 LYS A N 1
ATOM 1012 C CA . LYS A 1 120 ? -4.785 -2.125 -2.152 1.00 88.69 120 LYS A CA 1
ATOM 1013 C C . LYS A 1 120 ? -3.656 -1.098 -2.163 1.00 88.69 120 LYS A C 1
ATOM 1015 O O . LYS A 1 120 ? -3.024 -0.888 -3.197 1.00 88.69 120 LYS A O 1
ATOM 1020 N N . LEU A 1 121 ? -3.390 -0.477 -1.022 1.00 89.75 121 LEU A N 1
ATOM 1021 C CA . LEU A 1 121 ? -2.459 0.639 -0.937 1.00 89.75 121 LEU A CA 1
ATOM 1022 C C . LEU A 1 121 ? -1.561 0.516 0.292 1.00 89.75 121 LEU A C 1
ATOM 1024 O O . LEU A 1 121 ? -2.041 0.280 1.394 1.00 89.75 121 LEU A O 1
ATOM 1028 N N . VAL A 1 122 ? -0.262 0.702 0.109 1.00 88.19 122 VAL A N 1
ATOM 1029 C CA . VAL A 1 122 ? 0.719 0.897 1.175 1.00 88.19 122 VAL A CA 1
ATOM 1030 C C . VAL A 1 122 ? 1.456 2.189 0.876 1.00 88.19 122 VAL A C 1
ATOM 1032 O O . VAL A 1 122 ? 2.063 2.327 -0.182 1.00 88.19 122 VAL A O 1
ATOM 1035 N N . LEU A 1 123 ? 1.401 3.126 1.810 1.00 86.44 123 LEU A N 1
ATOM 1036 C CA . LEU A 1 123 ? 2.063 4.414 1.737 1.00 86.44 123 LEU A CA 1
ATOM 1037 C C . LEU A 1 123 ? 3.098 4.527 2.848 1.00 86.44 123 LEU A C 1
ATOM 1039 O O . LEU A 1 123 ? 2.771 4.433 4.034 1.00 86.44 123 LEU A O 1
ATOM 1043 N N . TYR A 1 124 ? 4.334 4.790 2.450 1.00 80.19 124 TYR A N 1
ATOM 1044 C CA . TYR A 1 124 ? 5.419 5.150 3.349 1.00 80.19 124 TYR A CA 1
ATOM 1045 C C . TYR A 1 124 ? 5.779 6.626 3.172 1.00 80.19 124 TYR A C 1
ATOM 1047 O O . TYR A 1 124 ? 5.677 7.162 2.066 1.00 80.19 124 TYR A O 1
ATOM 1055 N N . ARG A 1 125 ? 6.259 7.268 4.243 1.00 76.75 125 ARG A N 1
ATOM 1056 C CA . ARG A 1 125 ? 6.707 8.675 4.268 1.00 76.75 125 ARG A CA 1
ATOM 1057 C C . ARG A 1 125 ? 5.589 9.690 3.973 1.00 76.75 125 ARG A C 1
ATOM 1059 O O . ARG A 1 125 ? 4.404 9.376 3.945 1.00 76.75 125 ARG A O 1
ATOM 1066 N N . TRP A 1 126 ? 5.957 10.957 3.823 1.00 68.94 126 TRP A N 1
ATOM 1067 C CA . TRP A 1 126 ? 5.036 12.090 3.748 1.00 68.94 126 TRP A CA 1
ATOM 1068 C C . TRP A 1 126 ? 4.309 12.224 2.400 1.00 68.94 126 TRP A C 1
ATOM 1070 O O . TRP A 1 126 ? 4.926 12.089 1.346 1.00 68.94 126 TRP A O 1
ATOM 1080 N N . TRP A 1 127 ? 3.025 12.591 2.457 1.00 76.19 127 TRP A N 1
ATOM 1081 C CA . TRP A 1 127 ? 2.141 12.859 1.312 1.00 76.19 127 TRP A CA 1
ATOM 1082 C C . TRP A 1 127 ? 1.419 14.201 1.497 1.00 76.19 127 TRP A C 1
ATOM 1084 O O . TRP A 1 127 ? 1.416 14.753 2.602 1.00 76.19 127 TRP A O 1
ATOM 1094 N N . GLU A 1 128 ? 0.855 14.743 0.418 1.00 77.31 128 GLU A N 1
ATOM 1095 C CA . GLU A 1 128 ? 0.063 15.979 0.453 1.00 77.31 128 GLU A CA 1
ATOM 1096 C C . GLU A 1 128 ? -1.305 15.765 1.113 1.00 77.31 128 GLU A C 1
ATOM 1098 O O . GLU A 1 128 ? -1.895 14.693 0.988 1.00 77.31 128 GLU A O 1
ATOM 1103 N N . GLU A 1 129 ? -1.806 16.796 1.800 1.00 76.81 129 GLU A N 1
ATOM 1104 C CA . GLU A 1 129 ? -3.059 16.752 2.572 1.00 76.81 129 GLU A CA 1
ATOM 1105 C C . GLU A 1 129 ? -4.267 16.397 1.692 1.00 76.81 129 GLU A C 1
ATOM 1107 O O . GLU A 1 129 ? -4.978 15.450 2.002 1.00 76.81 129 GLU A O 1
ATOM 1112 N N . GLU A 1 130 ? -4.410 17.036 0.526 1.00 82.88 130 GLU A N 1
ATOM 1113 C CA . GLU A 1 130 ? -5.507 16.766 -0.424 1.00 82.88 130 GLU A CA 1
ATOM 1114 C C . GLU A 1 130 ? -5.571 15.290 -0.858 1.00 82.88 130 GLU A C 1
ATOM 1116 O O . GLU A 1 130 ? -6.646 14.707 -1.004 1.00 82.88 130 GLU A O 1
ATOM 1121 N N . LEU A 1 131 ? -4.408 14.661 -1.053 1.00 84.19 131 LEU A N 1
ATOM 1122 C CA . LEU A 1 131 ? -4.330 13.260 -1.459 1.00 84.19 131 LEU A CA 1
ATOM 1123 C C . LEU A 1 131 ? -4.684 12.326 -0.301 1.00 84.19 131 LEU A C 1
ATOM 1125 O O . LEU A 1 131 ? -5.335 11.304 -0.508 1.00 84.19 131 LEU A O 1
ATOM 1129 N N . VAL A 1 132 ? -4.271 12.685 0.917 1.00 80.56 132 VAL A N 1
ATOM 1130 C CA . VAL A 1 132 ? -4.630 11.964 2.141 1.00 80.56 132 VAL A CA 1
ATOM 1131 C C . VAL A 1 132 ? -6.140 11.998 2.371 1.00 80.56 132 VAL A C 1
ATOM 1133 O O . VAL A 1 132 ? -6.718 10.940 2.622 1.00 80.56 132 VAL A O 1
ATOM 1136 N N . ASP A 1 133 ? -6.780 13.156 2.203 1.00 82.88 133 ASP A N 1
ATOM 1137 C CA . ASP A 1 133 ? -8.233 13.305 2.344 1.00 82.88 133 ASP A CA 1
ATOM 1138 C C . ASP A 1 133 ? -8.977 12.398 1.351 1.00 82.88 133 ASP A C 1
ATOM 1140 O O . ASP A 1 133 ? -9.858 11.624 1.730 1.00 82.88 133 ASP A O 1
ATOM 1144 N N . LYS A 1 134 ? -8.547 12.387 0.081 1.00 87.81 134 LYS A N 1
ATOM 1145 C CA . LYS A 1 134 ? -9.107 11.501 -0.953 1.00 87.81 134 LYS A CA 1
ATOM 1146 C C . LYS A 1 134 ? -8.940 10.017 -0.610 1.00 87.81 134 LYS A C 1
ATOM 1148 O O . LYS A 1 134 ? -9.845 9.213 -0.836 1.00 87.81 134 LYS A O 1
ATOM 1153 N N . ILE A 1 135 ? -7.788 9.625 -0.062 1.00 86.31 135 ILE A N 1
ATOM 1154 C CA . ILE A 1 135 ? -7.540 8.246 0.386 1.00 86.31 135 ILE A CA 1
ATOM 1155 C C . ILE A 1 135 ? -8.467 7.879 1.547 1.00 86.31 135 ILE A C 1
ATOM 1157 O O . ILE A 1 135 ? -8.994 6.764 1.566 1.00 86.31 135 ILE A O 1
ATOM 1161 N N . GLU A 1 136 ? -8.693 8.793 2.493 1.00 80.12 136 GLU A N 1
ATOM 1162 C CA . GLU A 1 136 ? -9.640 8.587 3.589 1.00 80.12 136 GLU A CA 1
ATOM 1163 C C . GLU A 1 136 ? -11.065 8.394 3.060 1.00 80.12 136 GLU A C 1
ATOM 1165 O O . GLU A 1 136 ? -11.724 7.420 3.431 1.00 80.12 136 GLU A O 1
ATOM 1170 N N . GLU A 1 137 ? -11.527 9.244 2.142 1.00 85.88 137 GLU A N 1
ATOM 1171 C CA . GLU A 1 137 ? -12.844 9.098 1.512 1.00 85.88 137 GLU A CA 1
ATOM 1172 C C . GLU A 1 137 ? -13.000 7.722 0.848 1.00 85.88 137 GLU A C 1
ATOM 1174 O O . GLU A 1 137 ? -13.975 7.007 1.101 1.00 85.88 137 GLU A O 1
ATOM 1179 N N . LYS A 1 138 ? -11.997 7.296 0.071 1.00 87.56 138 LYS A N 1
ATOM 1180 C CA . LYS A 1 138 ? -11.957 5.977 -0.583 1.00 87.56 138 LYS A CA 1
ATOM 1181 C C . LYS A 1 138 ? -11.930 4.827 0.426 1.00 87.56 138 LYS A C 1
ATOM 1183 O O . LYS A 1 138 ? -12.569 3.790 0.214 1.00 87.56 138 LYS A O 1
ATOM 1188 N N . PHE A 1 139 ? -11.206 4.984 1.533 1.00 82.50 139 PHE A N 1
ATOM 1189 C CA . PHE A 1 139 ? -11.170 4.006 2.618 1.00 82.50 139 PHE A CA 1
ATOM 1190 C C . PHE A 1 139 ? -12.551 3.838 3.259 1.00 82.50 139 PHE A C 1
ATOM 1192 O O . PHE A 1 139 ? -13.030 2.709 3.391 1.00 82.50 139 PHE A O 1
ATOM 1199 N N . LEU A 1 140 ? -13.213 4.947 3.599 1.00 79.00 140 LEU A N 1
ATOM 1200 C CA . LEU A 1 140 ? -14.524 4.959 4.252 1.00 79.00 140 LEU A CA 1
ATOM 1201 C C . LEU A 1 140 ? -15.652 4.493 3.325 1.00 79.00 140 LEU A C 1
ATOM 1203 O O . LEU A 1 140 ? -16.552 3.783 3.772 1.00 79.00 140 LEU A O 1
ATOM 1207 N N . ALA A 1 141 ? -15.566 4.794 2.026 1.00 83.38 141 ALA A N 1
ATOM 1208 C CA . ALA A 1 141 ? -16.441 4.226 0.997 1.00 83.38 141 ALA A CA 1
ATOM 1209 C C . ALA A 1 141 ? -16.217 2.713 0.797 1.00 83.38 141 ALA A C 1
ATOM 1211 O O . ALA A 1 141 ? -17.024 2.012 0.184 1.00 83.38 141 ALA A O 1
ATOM 1212 N N . GLY A 1 142 ? -15.122 2.179 1.339 1.00 77.25 142 GLY A N 1
ATOM 1213 C CA . GLY A 1 142 ? -14.770 0.777 1.238 1.00 77.25 142 GLY A CA 1
ATOM 1214 C C . GLY A 1 142 ? -14.170 0.373 -0.105 1.00 77.25 142 GLY A C 1
ATOM 1215 O O . GLY A 1 142 ? -14.129 -0.825 -0.403 1.00 77.25 142 GLY A O 1
ATOM 1216 N N . GLU A 1 143 ? -13.688 1.342 -0.873 1.00 86.38 143 GLU A N 1
ATOM 1217 C CA . GLU A 1 143 ? -13.018 1.156 -2.161 1.00 86.38 143 GLU A CA 1
ATOM 1218 C C . GLU A 1 143 ? -11.559 0.695 -1.977 1.00 86.38 143 GLU A C 1
ATOM 1220 O O . GLU A 1 143 ? -10.993 0.045 -2.861 1.00 86.38 143 GLU A O 1
ATOM 1225 N N . LEU A 1 144 ? -10.988 0.921 -0.783 1.00 84.19 144 LEU A N 1
ATOM 1226 C CA . LEU A 1 144 ? -9.725 0.320 -0.348 1.00 84.19 144 LEU A CA 1
ATOM 1227 C C . LEU A 1 144 ? -9.972 -1.004 0.391 1.00 84.19 144 LEU A C 1
ATOM 1229 O O . LEU A 1 144 ? -10.647 -1.066 1.423 1.00 84.19 144 LEU A O 1
ATOM 1233 N N . THR A 1 145 ? -9.402 -2.084 -0.140 1.00 78.94 145 THR A N 1
ATOM 1234 C CA . THR A 1 145 ? -9.465 -3.434 0.457 1.00 78.94 145 THR A CA 1
ATOM 1235 C C . THR A 1 145 ? -8.289 -3.746 1.372 1.00 78.94 145 THR A C 1
ATOM 1237 O O . THR A 1 145 ? -8.384 -4.661 2.188 1.00 78.94 145 THR A O 1
ATOM 1240 N N . TYR A 1 146 ? -7.213 -2.973 1.241 1.00 80.06 146 TYR A N 1
ATOM 1241 C CA . TYR A 1 146 ? -6.032 -2.997 2.089 1.00 80.06 146 TYR A CA 1
ATOM 1242 C C . TYR A 1 146 ? -5.436 -1.596 2.106 1.00 80.06 146 TYR A C 1
ATOM 1244 O O . TYR A 1 146 ? -5.262 -1.001 1.042 1.00 80.06 146 TYR A O 1
ATOM 1252 N N . TYR A 1 147 ? -5.141 -1.067 3.287 1.00 83.12 147 TYR A N 1
ATOM 1253 C CA . TYR A 1 147 ? -4.510 0.240 3.426 1.00 83.12 147 TYR A CA 1
ATOM 1254 C C . TYR A 1 147 ? -3.459 0.187 4.526 1.00 83.12 147 TYR A C 1
ATOM 1256 O O . TYR A 1 147 ? -3.813 -0.100 5.665 1.00 83.12 147 TYR A O 1
ATOM 1264 N N . ILE A 1 148 ? -2.196 0.427 4.176 1.00 79.38 148 ILE A N 1
ATOM 1265 C CA . ILE A 1 148 ? -1.102 0.715 5.102 1.00 79.38 148 ILE A CA 1
ATOM 1266 C C . ILE A 1 148 ? -0.699 2.174 4.942 1.00 79.38 148 ILE A C 1
ATOM 1268 O O . ILE A 1 148 ? -0.391 2.587 3.831 1.00 79.38 148 ILE A O 1
ATOM 1272 N N . ALA A 1 149 ? -0.637 2.937 6.028 1.00 77.75 149 ALA A N 1
ATOM 1273 C CA . ALA A 1 149 ? 0.068 4.218 6.045 1.00 77.75 149 ALA A CA 1
ATOM 1274 C C . ALA A 1 149 ? 1.054 4.227 7.211 1.00 77.75 149 ALA A C 1
ATOM 1276 O O . ALA A 1 149 ? 0.647 4.000 8.348 1.00 77.75 149 ALA A O 1
ATOM 1277 N N . SER A 1 150 ? 2.335 4.456 6.928 1.00 72.44 150 SER A N 1
ATOM 1278 C CA . SER A 1 150 ? 3.408 4.484 7.926 1.00 72.44 150 SER A CA 1
ATOM 1279 C C . SER A 1 150 ? 4.350 5.655 7.674 1.00 72.44 150 SER A C 1
ATOM 1281 O O . SER A 1 150 ? 4.666 5.969 6.529 1.00 72.44 150 SER A O 1
ATOM 1283 N N . GLU A 1 151 ? 4.821 6.296 8.748 1.00 66.38 151 GLU A N 1
ATOM 1284 C CA . GLU A 1 151 ? 5.737 7.452 8.682 1.00 66.38 151 GLU A CA 1
ATOM 1285 C C . GLU A 1 151 ? 5.199 8.632 7.846 1.00 66.38 151 GLU A C 1
ATOM 1287 O O . GLU A 1 151 ? 5.955 9.432 7.297 1.00 66.38 151 GLU A O 1
ATOM 1292 N N . THR A 1 152 ? 3.877 8.748 7.738 1.00 64.69 152 THR A N 1
ATOM 1293 C CA . THR A 1 152 ? 3.222 9.785 6.938 1.00 64.69 152 THR A CA 1
ATOM 1294 C C . THR A 1 152 ? 2.963 11.061 7.754 1.00 64.69 152 THR A C 1
ATOM 1296 O O . THR A 1 152 ? 3.024 11.059 8.984 1.00 64.69 152 THR A O 1
ATOM 1299 N N . ASN A 1 153 ? 2.636 12.169 7.076 1.00 66.88 153 ASN A N 1
ATOM 1300 C CA . ASN A 1 153 ? 2.120 13.391 7.720 1.00 66.88 153 ASN A CA 1
ATOM 1301 C C . ASN A 1 153 ? 0.649 13.247 8.151 1.00 66.88 153 ASN A C 1
ATOM 1303 O O . ASN A 1 153 ? 0.018 14.238 8.512 1.00 66.88 153 ASN A O 1
ATOM 1307 N N . LEU A 1 154 ? 0.082 12.041 8.071 1.00 70.88 154 LEU A N 1
ATOM 1308 C CA . LEU A 1 154 ? -1.314 11.804 8.382 1.00 70.88 154 LEU A CA 1
ATOM 1309 C C . LEU A 1 154 ? -1.551 12.072 9.868 1.00 70.88 154 LEU A C 1
ATOM 1311 O O . LEU A 1 154 ? -0.825 11.589 10.748 1.00 70.88 154 LEU A O 1
ATOM 1315 N N . PHE A 1 155 ? -2.579 12.870 10.140 1.00 75.19 155 PHE A N 1
ATOM 1316 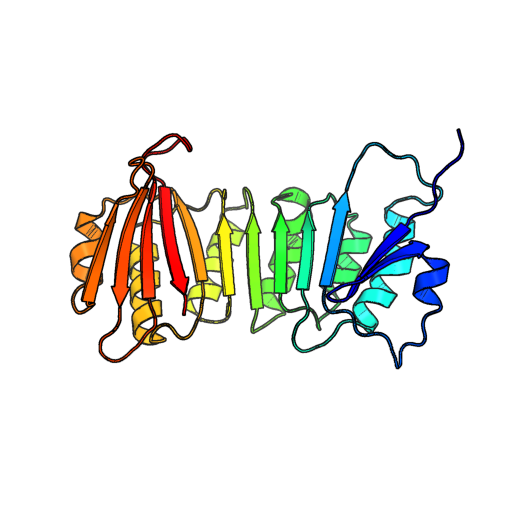C CA . PHE A 1 155 ? -3.059 13.105 11.488 1.00 75.19 155 PHE A CA 1
ATOM 1317 C C . PHE A 1 155 ? -4.409 12.429 11.656 1.00 75.19 155 PHE A C 1
ATOM 1319 O O . PHE A 1 155 ? -5.315 12.679 10.875 1.00 75.19 155 PHE A O 1
ATOM 1326 N N . ILE A 1 156 ? -4.567 11.631 12.710 1.00 77.50 156 ILE A N 1
ATOM 1327 C CA . ILE A 1 156 ? -5.872 11.062 13.058 1.00 77.50 156 ILE A CA 1
ATOM 1328 C C . ILE A 1 156 ? -6.493 11.962 14.121 1.00 77.50 156 ILE A C 1
ATOM 1330 O O . ILE A 1 156 ? -6.017 12.040 15.264 1.00 77.50 156 ILE A O 1
ATOM 1334 N N . ASP A 1 157 ? -7.552 12.669 13.750 1.00 82.94 157 ASP A N 1
ATOM 1335 C CA . ASP A 1 157 ? -8.410 13.343 14.714 1.00 82.94 157 ASP A CA 1
ATOM 1336 C C . ASP A 1 157 ? -9.415 12.363 15.346 1.00 82.94 157 ASP A C 1
ATOM 1338 O O . ASP A 1 157 ? -9.415 11.157 15.085 1.00 82.94 157 ASP A O 1
ATOM 1342 N N . ILE A 1 158 ? -10.255 12.854 16.258 1.00 86.12 158 ILE A N 1
ATOM 1343 C CA . ILE A 1 158 ? -11.219 11.972 16.920 1.00 86.12 158 ILE A CA 1
ATOM 1344 C C . ILE A 1 158 ? -12.262 11.414 15.941 1.00 86.12 158 ILE A C 1
ATOM 1346 O O . ILE A 1 158 ? -12.685 10.274 16.113 1.00 86.12 158 ILE A O 1
ATOM 1350 N N . GLN A 1 159 ? -12.665 12.177 14.924 1.00 86.81 159 GLN A N 1
ATOM 1351 C CA . GLN A 1 159 ? -13.718 11.772 14.000 1.00 86.81 159 GLN A CA 1
ATOM 1352 C C . GLN A 1 159 ? -13.231 10.653 13.079 1.00 86.81 159 GLN A C 1
ATOM 1354 O O . GLN A 1 159 ? -13.908 9.630 12.970 1.00 86.81 159 GLN A O 1
ATOM 1359 N N . MET A 1 160 ? -12.031 10.783 12.513 1.00 84.69 160 MET A N 1
ATOM 1360 C CA . MET A 1 160 ? -11.405 9.734 11.708 1.00 84.69 160 MET A CA 1
ATOM 1361 C C . MET A 1 160 ? -11.240 8.442 12.520 1.00 84.69 160 MET A C 1
ATOM 1363 O O . MET A 1 160 ? -11.613 7.358 12.072 1.00 84.69 160 MET A O 1
ATOM 1367 N N . ALA A 1 161 ? -10.762 8.538 13.766 1.00 88.00 161 ALA A N 1
ATOM 1368 C CA . ALA A 1 161 ? -10.629 7.373 14.640 1.00 88.00 161 ALA A CA 1
ATOM 1369 C C . ALA A 1 161 ? -11.975 6.675 14.913 1.00 88.00 161 ALA A C 1
ATOM 1371 O O . ALA A 1 161 ? -12.046 5.443 14.945 1.00 88.00 161 ALA A O 1
ATOM 1372 N N . VAL A 1 162 ? -13.051 7.445 15.094 1.00 90.50 162 VAL A N 1
ATOM 1373 C CA . VAL A 1 162 ? -14.412 6.912 15.243 1.00 90.50 162 VAL A CA 1
ATOM 1374 C C . VAL A 1 162 ? -14.884 6.243 13.956 1.00 90.50 162 VAL A C 1
ATOM 1376 O O . VAL A 1 162 ? -15.418 5.134 14.020 1.00 90.50 162 VAL A O 1
ATOM 1379 N N . ASN A 1 163 ? -14.641 6.860 12.800 1.00 87.75 163 ASN A N 1
ATOM 1380 C CA . ASN A 1 163 ? -14.990 6.300 11.497 1.00 87.75 163 ASN A CA 1
ATOM 1381 C C . ASN A 1 163 ? -14.290 4.950 11.272 1.00 87.75 163 ASN A C 1
ATOM 1383 O O . ASN A 1 163 ? -14.942 3.983 10.887 1.00 87.75 163 ASN A O 1
ATOM 1387 N N . ILE A 1 164 ? -13.005 4.834 11.623 1.00 87.62 164 ILE A N 1
ATOM 1388 C CA . ILE A 1 164 ? -12.241 3.577 11.567 1.00 87.62 164 ILE A CA 1
ATOM 1389 C C . ILE A 1 164 ? -12.868 2.492 12.460 1.00 87.62 164 ILE A C 1
ATOM 1391 O O . ILE A 1 164 ? -13.026 1.342 12.041 1.00 87.62 164 ILE A O 1
ATOM 1395 N N . ILE A 1 165 ? -13.247 2.838 13.696 1.00 90.06 165 ILE A N 1
ATOM 1396 C CA . ILE A 1 165 ? -13.889 1.894 14.627 1.00 90.06 165 ILE A CA 1
ATOM 1397 C C . ILE A 1 165 ? -15.254 1.442 14.091 1.00 90.06 165 ILE A C 1
ATOM 1399 O O . ILE A 1 165 ? -15.574 0.252 14.154 1.00 90.06 165 ILE A O 1
ATOM 1403 N N . ASN A 1 166 ? -16.057 2.368 13.565 1.00 89.56 166 ASN A N 1
ATOM 1404 C CA . ASN A 1 166 ? -17.363 2.059 12.985 1.00 89.56 166 ASN A CA 1
ATOM 1405 C C . ASN A 1 166 ? -17.217 1.174 11.749 1.00 89.56 166 ASN A C 1
ATOM 1407 O O . ASN A 1 166 ? -17.872 0.139 11.671 1.00 89.56 166 ASN A O 1
ATOM 1411 N N . TYR A 1 167 ? -16.269 1.484 10.868 1.00 85.06 167 TYR A N 1
ATOM 1412 C CA . TYR A 1 167 ? -15.959 0.668 9.702 1.00 85.06 167 TYR A CA 1
ATOM 1413 C C . TYR A 1 167 ? -15.552 -0.762 10.081 1.00 85.06 167 TYR A C 1
ATOM 1415 O O . TYR A 1 167 ? -16.031 -1.734 9.490 1.00 85.06 167 TYR A O 1
ATOM 1423 N N . PHE A 1 168 ? -14.726 -0.936 11.121 1.00 87.50 168 PHE A N 1
ATOM 1424 C CA . PHE A 1 168 ? -14.402 -2.264 11.653 1.00 87.50 168 PHE A CA 1
ATOM 1425 C C . PHE A 1 168 ? -15.655 -3.023 12.123 1.00 87.50 168 PHE A C 1
ATOM 1427 O O . PHE A 1 168 ? -15.804 -4.212 11.823 1.00 87.50 168 PHE A O 1
ATOM 1434 N N . LYS A 1 169 ? -16.575 -2.348 12.825 1.00 87.81 169 LYS A N 1
ATOM 1435 C CA . LYS A 1 169 ? -17.840 -2.942 13.290 1.00 87.81 169 LYS A CA 1
ATOM 1436 C C . LYS A 1 169 ? -18.760 -3.318 12.127 1.00 87.81 169 LYS A C 1
ATOM 1438 O O . LYS A 1 169 ? -19.241 -4.449 12.082 1.00 87.81 169 LYS A O 1
ATOM 1443 N N . GLU A 1 170 ? -18.966 -2.405 11.182 1.00 87.56 170 GLU A N 1
ATOM 1444 C CA . GLU A 1 170 ? -19.841 -2.568 10.014 1.00 87.56 170 GLU A CA 1
ATOM 1445 C C . GLU A 1 170 ? -19.357 -3.691 9.093 1.00 87.56 170 GLU A C 1
ATOM 1447 O O . GLU A 1 170 ? -20.124 -4.575 8.710 1.00 87.56 170 GLU A O 1
ATOM 1452 N N . THR A 1 171 ? -18.054 -3.727 8.804 1.00 83.56 171 THR A N 1
ATOM 1453 C CA . THR A 1 171 ? -17.440 -4.774 7.968 1.00 83.56 171 THR A CA 1
ATOM 1454 C C . THR A 1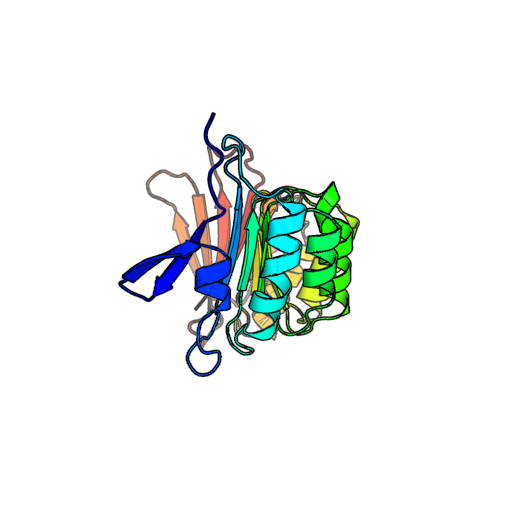 171 ? -17.206 -6.084 8.717 1.00 83.56 171 THR A C 1
ATOM 1456 O O . THR A 1 171 ? -16.755 -7.071 8.125 1.00 83.56 171 THR A O 1
ATOM 1459 N N . ARG A 1 172 ? -17.485 -6.114 10.026 1.00 86.06 172 ARG A N 1
ATOM 1460 C CA . ARG A 1 172 ? -17.162 -7.216 10.940 1.00 86.06 172 ARG A CA 1
ATOM 1461 C C . ARG A 1 172 ? -15.692 -7.656 10.855 1.00 86.06 172 ARG A C 1
ATOM 1463 O O . ARG A 1 172 ? -15.397 -8.849 10.931 1.00 86.06 172 ARG A O 1
ATOM 1470 N N . GLY A 1 173 ? -14.783 -6.706 10.633 1.00 78.50 173 GLY A N 1
ATOM 1471 C CA . GLY A 1 173 ? -13.344 -6.949 10.502 1.00 78.50 173 GLY A CA 1
ATOM 1472 C C . GLY A 1 173 ? -12.930 -7.791 9.291 1.00 78.50 173 GLY A C 1
ATOM 1473 O O . GLY A 1 173 ? -11.874 -8.419 9.320 1.00 78.50 173 GLY A O 1
ATOM 1474 N N . LYS A 1 174 ? -13.758 -7.866 8.238 1.00 77.75 174 LYS A N 1
ATOM 1475 C CA . LYS A 1 174 ? -13.410 -8.597 7.005 1.00 77.75 174 LYS A CA 1
ATOM 1476 C C . LYS A 1 174 ? -12.360 -7.889 6.151 1.00 77.75 174 LYS A C 1
ATOM 1478 O O . LYS A 1 174 ? -11.722 -8.554 5.344 1.00 77.75 174 LYS A O 1
ATOM 1483 N N . LYS A 1 175 ? -12.212 -6.573 6.300 1.00 75.69 175 LYS A N 1
ATOM 1484 C CA . LYS A 1 175 ? -11.243 -5.773 5.552 1.00 75.69 175 LYS A CA 1
ATOM 1485 C C . LYS A 1 175 ? -10.048 -5.467 6.438 1.00 75.69 175 LYS A C 1
ATOM 1487 O O . LYS A 1 175 ? -10.219 -4.934 7.533 1.00 75.69 175 LYS A O 1
ATOM 1492 N N . GLU A 1 176 ? -8.872 -5.856 5.969 1.00 77.38 176 GLU A N 1
ATOM 1493 C CA . GLU A 1 176 ? -7.619 -5.645 6.683 1.00 77.38 176 GLU A CA 1
ATOM 1494 C C . GLU A 1 176 ? -7.084 -4.251 6.387 1.00 77.38 176 GLU A C 1
ATOM 1496 O O . GLU A 1 176 ? -7.154 -3.768 5.258 1.00 77.38 176 GLU A O 1
ATOM 1501 N N . PHE A 1 177 ? -6.554 -3.592 7.406 1.00 77.81 177 PHE A N 1
ATOM 1502 C CA . PHE A 1 177 ? -5.888 -2.307 7.248 1.00 77.81 177 PHE A CA 1
ATOM 1503 C C . PHE A 1 177 ? -4.920 -2.081 8.400 1.00 77.81 177 PHE A C 1
ATOM 1505 O O . PHE A 1 177 ? -5.093 -2.618 9.493 1.00 77.81 177 PHE A O 1
ATOM 1512 N N . TYR A 1 178 ? -3.920 -1.253 8.152 1.00 80.31 178 TYR A N 1
ATOM 1513 C CA . TYR A 1 178 ? -2.984 -0.746 9.129 1.00 80.31 178 TYR A CA 1
ATOM 1514 C C . TYR A 1 178 ? -2.834 0.760 8.916 1.00 80.31 178 TYR A C 1
ATOM 1516 O O . TYR A 1 178 ? -2.407 1.220 7.873 1.00 80.31 178 TYR A O 1
ATOM 1524 N N . LEU A 1 179 ? -3.164 1.570 9.899 1.00 78.19 179 LEU A N 1
ATOM 1525 C CA . LEU A 1 179 ? -2.987 3.010 9.806 1.00 78.19 179 LEU A CA 1
ATOM 1526 C C . LEU A 1 179 ? -2.103 3.445 10.956 1.00 78.19 179 LEU A C 1
ATOM 1528 O O . LEU A 1 179 ? -2.507 3.221 12.090 1.00 78.19 179 LEU A O 1
ATOM 1532 N N . ASP A 1 180 ? -0.949 4.051 10.692 1.00 77.50 180 ASP A N 1
ATOM 1533 C CA . ASP A 1 180 ? -0.081 4.655 11.702 1.00 77.50 180 ASP A CA 1
ATOM 1534 C C . ASP A 1 180 ? 0.105 6.149 11.439 1.00 77.50 180 ASP A C 1
ATOM 1536 O O . ASP A 1 180 ? 0.419 6.575 10.326 1.00 77.50 180 ASP A O 1
ATOM 1540 N N . ALA A 1 181 ? -0.146 6.950 12.471 1.00 74.81 181 ALA A N 1
ATOM 1541 C CA . ALA A 1 181 ? -0.274 8.390 12.323 1.00 74.81 181 ALA A CA 1
ATOM 1542 C C . ALA A 1 181 ? -0.174 9.144 13.649 1.00 74.81 181 ALA A C 1
ATOM 1544 O O . ALA A 1 181 ? -0.329 8.589 14.741 1.00 74.81 181 ALA A O 1
ATOM 1545 N N . THR A 1 182 ? 0.019 10.460 13.550 1.00 75.88 182 THR A N 1
ATOM 1546 C CA . THR A 1 182 ? 0.008 11.343 14.719 1.00 75.88 182 THR A CA 1
ATOM 1547 C C . THR A 1 182 ? -1.434 11.637 15.131 1.00 75.88 182 THR A C 1
ATOM 1549 O O . THR A 1 182 ? -2.221 12.191 14.375 1.00 75.88 182 THR A O 1
ATOM 1552 N N . LYS A 1 183 ? -1.817 11.321 16.361 1.00 79.44 183 LYS A N 1
ATOM 1553 C CA . LYS A 1 183 ? -3.155 11.601 16.883 1.00 79.44 183 LYS A CA 1
ATOM 1554 C C . LYS A 1 183 ? -3.277 13.031 17.405 1.00 79.44 183 LYS A C 1
ATOM 1556 O O . LYS A 1 183 ? -2.364 13.553 18.046 1.00 79.44 183 LYS A O 1
ATOM 1561 N N . LYS A 1 184 ? -4.467 13.614 17.258 1.00 79.19 184 LYS A N 1
ATOM 1562 C CA . LYS A 1 184 ? -4.843 14.903 17.879 1.00 79.19 184 LYS A CA 1
ATOM 1563 C C . LYS A 1 184 ? -5.875 14.755 19.007 1.00 79.19 184 LYS A C 1
ATOM 1565 O O . LYS A 1 184 ? -6.503 15.726 19.414 1.00 79.19 184 LYS A O 1
ATOM 1570 N N . PHE A 1 185 ? -6.049 13.542 19.535 1.00 80.81 185 PHE A N 1
ATOM 1571 C CA . PHE A 1 185 ? -7.034 13.227 20.575 1.00 80.81 185 PHE A CA 1
ATOM 1572 C C . PHE A 1 185 ? -6.442 12.378 21.713 1.00 80.81 185 PHE A C 1
ATOM 1574 O O . PHE A 1 185 ? -5.418 11.698 21.582 1.00 80.81 185 PHE A O 1
ATOM 1581 N N . ASN A 1 186 ? -7.105 12.386 22.866 1.00 81.44 186 ASN A N 1
ATOM 1582 C CA . ASN A 1 186 ? -6.770 11.515 23.986 1.00 81.44 186 ASN A CA 1
ATOM 1583 C C . ASN A 1 186 ? -7.591 10.217 23.939 1.00 81.44 186 ASN A C 1
ATOM 1585 O O . ASN A 1 186 ? -8.714 10.183 23.451 1.00 81.44 186 ASN A O 1
ATOM 1589 N N . TYR A 1 187 ? -7.054 9.128 24.491 1.00 78.75 187 TYR A N 1
ATOM 1590 C CA . TYR A 1 187 ? -7.733 7.833 24.398 1.00 78.75 187 TYR A CA 1
ATOM 1591 C C . TYR A 1 187 ? -9.112 7.812 25.074 1.00 78.75 187 TYR A C 1
ATOM 1593 O O . TYR A 1 187 ? -10.000 7.111 24.607 1.00 78.75 187 TYR A O 1
ATOM 1601 N N . LYS A 1 188 ? -9.312 8.581 26.153 1.00 83.38 188 LYS A N 1
ATOM 1602 C CA . LYS A 1 188 ? -10.603 8.629 26.858 1.00 83.38 188 LYS A CA 1
ATOM 1603 C C . LYS A 1 188 ? -11.738 9.071 25.931 1.00 83.38 188 LYS A C 1
ATOM 1605 O O . LYS A 1 188 ? -12.862 8.619 26.096 1.00 83.38 188 LYS A O 1
ATOM 1610 N N . GLN A 1 189 ? -11.436 9.890 24.921 1.00 87.00 189 GLN A N 1
ATOM 1611 C CA . GLN A 1 189 ? -12.403 10.276 23.892 1.00 87.00 189 GLN A CA 1
ATOM 1612 C C . GLN A 1 189 ? -12.841 9.098 23.003 1.00 87.00 189 GLN A C 1
ATOM 1614 O O . GLN A 1 189 ? -13.948 9.142 22.482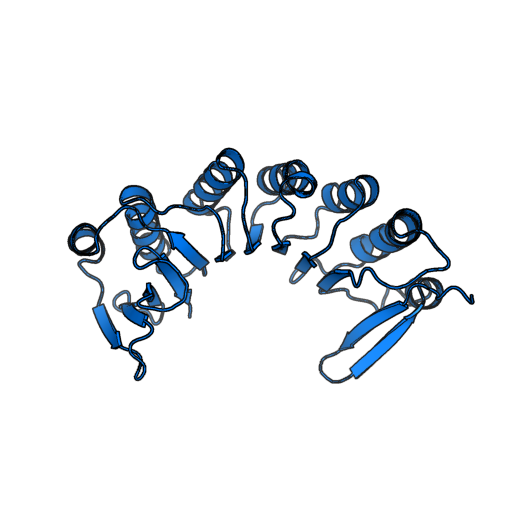 1.00 87.00 189 GLN A O 1
ATOM 1619 N N . LEU A 1 190 ? -12.030 8.040 22.851 1.00 88.00 190 LEU A N 1
ATOM 1620 C CA . LEU A 1 190 ? -12.392 6.837 22.084 1.00 88.00 190 LEU A CA 1
ATOM 1621 C C . LEU A 1 190 ? -13.198 5.806 22.877 1.00 88.00 190 LEU A C 1
ATOM 1623 O O . LEU A 1 190 ? -13.874 4.975 22.272 1.00 88.00 190 LEU A O 1
ATOM 1627 N N . GLU A 1 191 ? -13.121 5.822 24.210 1.00 86.50 191 GLU A N 1
ATOM 1628 C CA . GLU A 1 191 ? -13.724 4.791 25.069 1.00 86.50 191 GLU A CA 1
ATOM 1629 C C . GLU A 1 191 ? -15.220 4.538 24.799 1.00 86.50 191 GLU A C 1
ATOM 1631 O O . GLU A 1 191 ? -15.599 3.366 24.726 1.00 86.50 191 GLU A O 1
ATOM 1636 N N . PRO A 1 192 ? -16.065 5.563 24.559 1.00 90.88 192 PRO A N 1
ATOM 1637 C CA . PRO A 1 192 ? -17.473 5.346 24.222 1.00 90.88 192 PRO A CA 1
ATOM 1638 C C . PRO A 1 192 ? -17.674 4.570 22.913 1.00 90.88 192 PRO A C 1
ATOM 1640 O O . PRO A 1 192 ? -18.619 3.796 22.784 1.00 90.88 192 PRO A O 1
ATOM 1643 N N . TYR A 1 193 ? -16.773 4.741 21.946 1.00 91.88 193 TYR A N 1
ATOM 1644 C CA . TYR A 1 193 ? -16.916 4.190 20.599 1.00 91.88 193 TYR A CA 1
ATOM 1645 C C . TYR A 1 193 ? -16.422 2.754 20.491 1.00 91.88 193 TYR A C 1
ATOM 1647 O O . TYR A 1 193 ? -16.915 1.997 19.663 1.00 91.88 193 TYR A O 1
ATOM 1655 N N . VAL A 1 194 ? -15.505 2.326 21.355 1.00 88.50 194 VAL A N 1
ATOM 1656 C CA . VAL A 1 194 ? -15.083 0.916 21.446 1.00 88.50 194 VAL A CA 1
ATOM 1657 C C . VAL A 1 194 ? -15.985 0.083 22.364 1.00 88.50 194 VAL A C 1
ATOM 1659 O O . VAL A 1 194 ? -15.764 -1.117 22.520 1.00 88.50 194 VAL A O 1
ATOM 1662 N N . HIS A 1 195 ? -17.014 0.693 22.960 1.00 83.19 195 HIS A N 1
ATOM 1663 C CA . HIS A 1 195 ? -17.980 -0.009 23.797 1.00 83.19 195 HIS A CA 1
ATOM 1664 C C . HIS A 1 195 ? -18.675 -1.144 23.021 1.00 83.19 195 HIS A C 1
ATOM 1666 O O . HIS A 1 195 ? -18.988 -1.009 21.834 1.00 83.19 195 HIS A O 1
ATOM 1672 N N . GLY A 1 196 ? -18.894 -2.274 23.700 1.00 79.25 196 GLY A N 1
ATOM 1673 C CA . GLY A 1 196 ? -19.450 -3.498 23.109 1.00 79.25 196 GLY A CA 1
ATOM 1674 C C . GLY A 1 196 ? -18.430 -4.417 22.422 1.00 79.25 196 GLY A C 1
ATOM 1675 O O . GLY A 1 196 ? -18.816 -5.472 21.924 1.00 79.25 196 GLY A O 1
ATOM 1676 N N . LEU A 1 197 ? -17.144 -4.051 22.403 1.00 86.94 197 LEU A N 1
ATOM 1677 C CA . LEU A 1 197 ? -16.052 -4.922 21.965 1.00 86.94 197 LEU A CA 1
ATOM 1678 C C . LEU A 1 197 ? -15.367 -5.557 23.180 1.00 86.94 197 LEU A C 1
ATOM 1680 O O . LEU A 1 197 ? -15.108 -4.883 24.180 1.00 86.94 197 LEU A O 1
ATOM 1684 N N . GLU A 1 198 ? -15.023 -6.838 23.083 1.00 84.94 198 GLU A N 1
ATOM 1685 C CA . GLU A 1 198 ? -14.158 -7.481 24.075 1.00 84.94 198 GLU A CA 1
ATOM 1686 C C . GLU A 1 198 ? -12.739 -6.953 23.893 1.00 84.94 198 GLU A C 1
ATOM 1688 O O . GLU A 1 198 ? -12.271 -6.875 22.756 1.00 84.94 198 GLU A O 1
ATOM 1693 N N . TYR A 1 199 ? -12.037 -6.588 24.973 1.00 86.75 199 TYR A N 1
ATOM 1694 C CA . TYR A 1 199 ? -10.677 -6.071 24.841 1.00 86.75 199 TYR A CA 1
ATOM 1695 C C . TYR A 1 199 ? -9.652 -6.748 25.743 1.00 86.75 199 TYR A C 1
ATOM 1697 O O . TYR A 1 199 ? -9.897 -7.026 26.916 1.00 86.75 199 TYR A O 1
ATOM 1705 N N . LYS A 1 200 ? -8.454 -6.948 25.186 1.00 87.62 200 LYS A N 1
ATOM 1706 C CA . LYS A 1 200 ? -7.248 -7.352 25.909 1.00 87.62 200 LYS A CA 1
ATOM 1707 C C . LYS A 1 200 ? -6.243 -6.209 25.892 1.00 87.62 200 LYS A C 1
ATOM 1709 O O . LYS A 1 200 ? -5.938 -5.660 24.833 1.00 87.62 200 LYS A O 1
ATOM 1714 N N . PHE A 1 201 ? -5.714 -5.865 27.060 1.00 85.81 201 PHE A N 1
ATOM 1715 C CA . PHE A 1 201 ? -4.604 -4.926 27.180 1.00 85.81 201 PHE A CA 1
ATOM 1716 C C . PHE A 1 201 ? -3.279 -5.689 27.205 1.00 85.81 201 PHE A C 1
ATOM 1718 O O . PHE A 1 201 ? -3.133 -6.659 27.949 1.00 85.81 201 PHE A O 1
ATOM 1725 N N . LEU A 1 202 ? -2.325 -5.248 26.393 1.00 84.62 202 LEU A N 1
ATOM 1726 C CA . LEU A 1 202 ? -0.955 -5.739 26.366 1.00 84.62 202 LEU A CA 1
ATOM 1727 C C . LEU A 1 202 ? -0.010 -4.548 26.506 1.00 84.62 202 LEU A C 1
ATOM 1729 O O . LEU A 1 202 ? -0.199 -3.506 25.874 1.00 84.62 202 LEU A O 1
ATOM 1733 N N . LYS A 1 203 ? 1.019 -4.719 27.326 1.00 79.62 203 LYS A N 1
ATOM 1734 C CA . LYS A 1 203 ? 2.139 -3.793 27.436 1.00 79.62 203 LYS A CA 1
ATOM 1735 C C . LYS A 1 203 ? 3.386 -4.566 27.043 1.00 79.62 203 LYS A C 1
ATOM 1737 O O . LYS A 1 203 ? 3.538 -5.700 27.489 1.00 79.62 203 LYS A O 1
ATOM 1742 N N . ASP A 1 204 ? 4.210 -3.973 26.193 1.0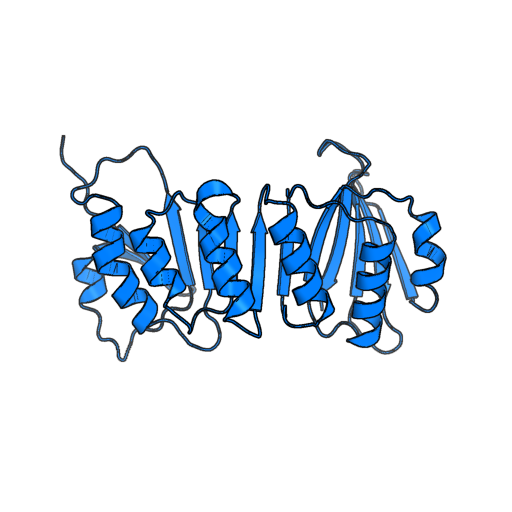0 77.31 204 ASP A N 1
ATOM 1743 C CA . ASP A 1 204 ? 5.493 -4.570 25.847 1.00 77.31 204 ASP A CA 1
ATOM 1744 C C . ASP A 1 204 ? 6.439 -4.590 27.061 1.00 77.31 204 ASP A C 1
ATOM 1746 O O . ASP A 1 204 ? 6.373 -3.695 27.913 1.00 77.31 204 ASP A O 1
ATOM 1750 N N . GLU A 1 205 ? 7.297 -5.608 27.148 1.00 64.88 205 GLU A N 1
ATOM 1751 C CA . GLU A 1 205 ? 8.223 -5.810 28.273 1.00 64.88 205 GLU A CA 1
ATOM 1752 C C . GLU A 1 205 ? 9.268 -4.682 28.373 1.00 64.88 205 GLU A C 1
ATOM 1754 O O . GLU A 1 205 ? 9.721 -4.374 29.475 1.00 64.88 205 GLU A O 1
ATOM 1759 N N . GLY A 1 206 ? 9.554 -3.975 27.269 1.00 65.81 206 GLY A N 1
ATOM 1760 C CA . GLY A 1 206 ? 10.379 -2.760 27.245 1.00 65.81 206 GLY A CA 1
ATOM 1761 C C . GLY A 1 206 ? 9.614 -1.458 27.521 1.00 65.81 206 GLY A C 1
ATOM 1762 O O . GLY A 1 206 ? 10.215 -0.396 27.664 1.00 65.81 206 GLY A O 1
ATOM 1763 N N . GLY A 1 207 ? 8.279 -1.507 27.613 1.00 66.56 207 GLY A N 1
ATOM 1764 C CA . GLY A 1 207 ? 7.433 -0.320 27.758 1.00 66.56 207 GLY A CA 1
ATOM 1765 C C . GLY A 1 207 ? 7.374 0.573 26.513 1.00 66.56 207 GLY A C 1
ATOM 1766 O O . GLY A 1 207 ? 6.856 1.687 26.609 1.00 66.56 207 GLY A O 1
ATOM 1767 N N . GLU A 1 208 ? 7.862 0.092 25.366 1.00 68.00 208 GLU A N 1
ATOM 1768 C CA . GLU A 1 208 ? 7.961 0.852 24.112 1.00 68.00 208 GLU A CA 1
ATOM 1769 C C . GLU A 1 208 ? 6.589 1.168 23.510 1.00 68.00 208 GLU A C 1
ATOM 1771 O O . GLU A 1 208 ? 6.383 2.244 22.948 1.00 68.00 208 GLU A O 1
ATOM 1776 N N . PHE A 1 209 ? 5.611 0.277 23.691 1.00 73.00 209 PHE A N 1
ATOM 1777 C CA . PHE A 1 209 ? 4.232 0.508 23.275 1.00 73.00 209 PHE A CA 1
ATOM 1778 C C . PHE A 1 209 ? 3.205 -0.099 24.237 1.00 73.00 209 PHE A C 1
ATOM 1780 O O . PHE A 1 209 ? 3.449 -1.049 24.987 1.00 73.00 209 PHE A O 1
ATOM 1787 N N . THR A 1 210 ? 1.995 0.457 24.176 1.00 80.88 210 THR A N 1
ATOM 1788 C CA . THR A 1 210 ? 0.787 -0.113 24.786 1.00 80.88 210 THR A CA 1
ATOM 1789 C C . THR A 1 210 ? -0.198 -0.487 23.691 1.00 80.88 210 THR A C 1
ATOM 1791 O O . THR A 1 210 ? -0.441 0.294 22.773 1.00 80.88 210 THR A O 1
ATOM 1794 N N . ARG A 1 211 ? -0.774 -1.684 23.777 1.00 85.94 211 ARG A N 1
ATOM 1795 C CA . ARG A 1 211 ? -1.676 -2.234 22.765 1.00 85.94 211 ARG A CA 1
ATOM 1796 C C . ARG A 1 211 ? -2.997 -2.633 23.404 1.00 85.94 211 ARG A C 1
ATOM 1798 O O . ARG A 1 211 ? -3.029 -3.361 24.394 1.00 85.94 211 ARG A O 1
ATOM 1805 N N . ARG A 1 212 ? -4.100 -2.185 22.811 1.00 88.00 212 ARG A N 1
ATOM 1806 C CA . ARG A 1 212 ? -5.450 -2.663 23.122 1.00 88.00 212 ARG A CA 1
ATOM 1807 C C . ARG A 1 212 ? -5.967 -3.447 21.932 1.00 88.00 212 ARG A C 1
ATOM 1809 O O . ARG A 1 212 ? -6.039 -2.912 20.834 1.00 88.00 212 ARG A O 1
ATOM 1816 N N . ILE A 1 213 ? -6.284 -4.714 22.149 1.00 90.19 213 ILE A N 1
ATOM 1817 C CA . ILE A 1 213 ? -6.809 -5.610 21.121 1.00 90.19 213 ILE A CA 1
ATOM 1818 C C . ILE A 1 213 ? -8.299 -5.749 21.365 1.00 90.19 213 ILE A C 1
ATOM 1820 O O . ILE A 1 213 ? -8.684 -6.342 22.366 1.00 90.19 213 ILE A O 1
ATOM 1824 N N . TYR A 1 214 ? -9.103 -5.212 20.459 1.00 89.81 214 TYR A N 1
ATOM 1825 C CA . TYR A 1 214 ? -10.553 -5.291 20.462 1.00 89.81 214 TYR A CA 1
ATOM 1826 C C . TYR A 1 214 ? -11.029 -6.413 19.546 1.00 89.81 214 TYR A C 1
ATOM 1828 O O . TYR A 1 214 ? -10.563 -6.527 18.417 1.00 89.81 214 TYR A O 1
ATOM 1836 N N . THR A 1 215 ? -11.969 -7.227 20.011 1.00 89.00 215 THR A N 1
ATOM 1837 C CA . THR A 1 215 ? -12.545 -8.347 19.257 1.00 89.00 215 THR A CA 1
ATOM 1838 C C . THR A 1 215 ? -14.059 -8.189 19.201 1.00 89.00 215 THR A C 1
ATOM 1840 O O . THR A 1 215 ? -14.696 -7.838 20.199 1.00 89.00 215 THR A O 1
ATOM 1843 N N . LEU A 1 216 ? -14.643 -8.428 18.025 1.00 85.06 216 LEU A N 1
ATOM 1844 C CA . LEU A 1 216 ? -16.096 -8.487 17.874 1.00 85.06 216 LEU A CA 1
ATOM 1845 C C . LEU A 1 216 ? -16.616 -9.828 18.413 1.00 85.06 216 LEU A C 1
ATOM 1847 O O . LEU A 1 216 ? -16.092 -10.869 17.992 1.00 85.06 216 LEU A O 1
ATOM 1851 N N . PRO A 1 217 ? -17.664 -9.834 19.261 1.00 81.81 217 PRO A N 1
ATOM 1852 C CA . PRO A 1 217 ? -18.255 -11.065 19.774 1.00 81.81 217 PRO A CA 1
ATOM 1853 C C . PRO A 1 217 ? -18.598 -12.056 18.653 1.00 81.81 217 PRO A C 1
ATOM 1855 O O . PRO A 1 217 ? -19.215 -11.700 17.645 1.00 81.81 217 PRO A O 1
ATOM 1858 N N . GLY A 1 218 ? -18.177 -13.312 18.819 1.00 80.06 218 GLY A N 1
ATOM 1859 C CA . GLY A 1 218 ? -18.409 -14.376 17.836 1.00 80.06 218 GLY A CA 1
ATOM 1860 C C . GLY A 1 218 ? -17.527 -14.311 16.582 1.00 80.06 218 GLY A C 1
ATOM 1861 O O . GLY A 1 218 ? -17.845 -14.963 15.589 1.00 80.06 218 GLY A O 1
ATOM 1862 N N . THR A 1 219 ? -16.434 -13.540 16.592 1.00 81.56 219 THR A N 1
ATOM 1863 C CA . THR A 1 219 ? -15.449 -13.501 15.498 1.00 81.56 219 THR A CA 1
ATOM 1864 C C . THR A 1 219 ? -14.019 -13.646 16.024 1.00 81.56 219 THR A C 1
ATOM 1866 O O . THR A 1 219 ? -13.745 -13.327 17.176 1.00 81.56 219 THR A O 1
ATOM 1869 N N . ALA A 1 220 ? -13.094 -14.089 15.167 1.00 83.50 220 ALA A N 1
ATOM 1870 C CA . ALA A 1 220 ? -11.656 -14.090 15.466 1.00 83.50 220 ALA A CA 1
ATOM 1871 C C . ALA A 1 220 ? -10.945 -12.782 15.055 1.00 83.50 220 ALA A C 1
ATOM 1873 O O . ALA A 1 220 ? -9.760 -12.619 15.341 1.00 83.50 220 ALA A O 1
ATOM 1874 N N . LYS A 1 221 ? -11.653 -11.864 14.377 1.00 86.44 221 LYS A N 1
ATOM 1875 C CA . LYS A 1 221 ? -11.083 -10.635 13.806 1.00 86.44 221 LYS A CA 1
ATOM 1876 C C . LYS A 1 221 ? -10.808 -9.612 14.898 1.00 86.44 221 LYS A C 1
ATOM 1878 O O . LYS A 1 221 ? -11.639 -9.401 15.783 1.00 86.44 221 LYS A O 1
ATOM 1883 N N . LYS A 1 222 ? -9.653 -8.956 14.806 1.00 89.75 222 LYS A N 1
ATOM 1884 C CA . LYS A 1 222 ? -9.152 -8.058 15.849 1.00 89.75 222 LYS A CA 1
ATOM 1885 C C . LYS A 1 222 ? -8.942 -6.662 15.293 1.00 89.75 222 LYS A C 1
ATOM 1887 O O . LYS A 1 222 ? -8.318 -6.527 14.251 1.00 89.75 222 LYS A O 1
ATOM 1892 N N . LEU A 1 223 ? -9.386 -5.651 16.031 1.00 89.56 223 LEU A N 1
ATOM 1893 C CA . LEU A 1 223 ? -8.958 -4.265 15.890 1.00 89.56 223 LEU A CA 1
ATOM 1894 C C . LEU A 1 223 ? -7.933 -3.966 16.984 1.00 89.56 223 LEU A C 1
ATOM 1896 O O . LEU A 1 223 ? -8.261 -3.915 18.168 1.00 89.56 223 LEU A O 1
ATOM 1900 N N . GLN A 1 224 ? -6.680 -3.775 16.607 1.00 90.62 224 GLN A N 1
ATOM 1901 C CA . GLN A 1 224 ? -5.608 -3.407 17.520 1.00 90.62 224 GLN A CA 1
ATOM 1902 C C . GLN A 1 224 ? -5.422 -1.893 17.472 1.00 90.62 224 GLN A C 1
ATOM 1904 O O . GLN A 1 224 ? -5.208 -1.334 16.403 1.00 90.62 224 GLN A O 1
ATOM 1909 N N . ILE A 1 225 ? -5.479 -1.242 18.631 1.00 88.00 225 ILE A N 1
ATOM 1910 C CA . ILE A 1 225 ? -5.128 0.167 18.794 1.00 88.00 225 ILE A CA 1
ATOM 1911 C C . ILE A 1 225 ? -3.822 0.224 19.583 1.00 88.00 225 ILE A C 1
ATOM 1913 O O . ILE A 1 225 ? -3.766 -0.186 20.749 1.00 88.00 225 ILE A O 1
ATOM 1917 N N . ILE A 1 226 ? -2.764 0.689 18.930 1.00 84.94 226 ILE A N 1
ATOM 1918 C CA . ILE A 1 226 ? -1.399 0.737 19.450 1.00 84.94 226 ILE A CA 1
ATOM 1919 C C . ILE A 1 226 ? -1.063 2.191 19.752 1.00 84.94 226 ILE A C 1
ATOM 1921 O O . ILE A 1 226 ? -1.265 3.067 18.921 1.00 84.94 226 ILE A O 1
ATOM 1925 N N . LYS A 1 227 ? -0.558 2.460 20.953 1.00 78.56 227 LYS A N 1
ATOM 1926 C CA . LYS A 1 227 ? 0.023 3.750 21.319 1.00 78.56 227 LYS A CA 1
ATOM 1927 C C . LYS A 1 227 ? 1.508 3.542 21.585 1.00 78.56 227 LYS A C 1
ATOM 1929 O O . LYS A 1 227 ? 1.856 2.809 22.514 1.00 78.56 227 LYS A O 1
ATOM 1934 N N . HIS A 1 228 ? 2.341 4.228 20.814 1.00 70.75 228 HIS A N 1
ATOM 1935 C CA . HIS A 1 228 ? 3.793 4.256 20.985 1.00 70.75 228 HIS A CA 1
ATOM 1936 C C . HIS A 1 228 ? 4.174 5.160 22.162 1.00 70.75 228 HIS A C 1
ATOM 1938 O O . HIS A 1 228 ? 3.538 6.194 22.394 1.00 70.75 228 HIS A O 1
ATOM 1944 N N . CYS A 1 229 ? 5.158 4.738 22.955 1.00 59.53 229 CYS A N 1
ATOM 1945 C CA . CYS A 1 229 ? 5.561 5.422 24.178 1.00 59.53 229 CYS A CA 1
ATOM 1946 C C . CYS A 1 229 ? 6.897 6.165 24.027 1.00 59.53 229 CYS A C 1
ATOM 1948 O O . CYS A 1 229 ? 6.880 7.352 24.327 1.00 59.53 229 CYS A O 1
ATOM 1950 N N . VAL A 1 230 ? 7.999 5.551 23.564 1.00 55.72 230 VAL A N 1
ATOM 1951 C CA . VAL A 1 230 ? 9.356 6.150 23.364 1.00 55.72 230 VAL A CA 1
ATOM 1952 C C . VAL A 1 230 ? 10.258 5.104 22.638 1.00 55.72 230 VAL A C 1
ATOM 1954 O O . VAL A 1 230 ? 9.975 3.928 22.859 1.00 55.72 230 VAL A O 1
ATOM 1957 N N . PRO A 1 231 ? 11.326 5.422 21.845 1.00 45.50 231 PRO A N 1
ATOM 1958 C CA . PRO A 1 231 ? 11.860 6.707 21.369 1.00 45.50 231 PRO A CA 1
ATOM 1959 C C . PRO A 1 231 ? 11.658 6.944 19.858 1.00 45.50 231 PRO A C 1
ATOM 1961 O O . PRO A 1 231 ? 12.498 7.560 19.211 1.00 45.50 231 PRO A O 1
ATOM 1964 N N . TRP A 1 232 ? 10.539 6.531 19.267 1.00 44.09 232 TRP A N 1
ATOM 1965 C CA . TRP A 1 232 ? 10.150 7.037 17.944 1.00 44.09 232 TRP A CA 1
ATOM 1966 C C . TRP A 1 232 ? 9.382 8.359 18.114 1.00 44.09 232 TRP A C 1
ATOM 1968 O O . TRP A 1 232 ? 8.161 8.394 18.063 1.00 44.09 232 TRP A O 1
ATOM 1978 N N . ASN A 1 233 ? 10.121 9.418 18.469 1.00 38.94 233 ASN A N 1
ATOM 1979 C CA . ASN A 1 233 ? 9.861 10.870 18.382 1.00 38.94 233 ASN A CA 1
ATOM 1980 C C . ASN A 1 233 ? 8.451 11.504 18.504 1.00 38.94 233 ASN A C 1
ATOM 1982 O O . ASN A 1 233 ? 8.336 12.709 18.281 1.00 38.94 233 ASN A O 1
ATOM 1986 N N . SER A 1 234 ? 7.389 10.829 18.947 1.00 47.97 234 SER A N 1
ATOM 1987 C CA . SER A 1 234 ? 6.210 11.550 19.438 1.00 47.97 234 SER A CA 1
ATOM 1988 C C . SER A 1 234 ? 5.302 10.702 20.337 1.00 47.97 234 SER A C 1
ATOM 1990 O O . SER A 1 234 ? 4.754 9.701 19.877 1.00 47.97 234 SER A O 1
ATOM 1992 N N . PRO A 1 235 ? 4.997 11.133 21.582 1.00 52.50 235 PRO A N 1
ATOM 1993 C CA . PRO A 1 235 ? 3.950 10.524 22.423 1.00 52.50 235 PRO A CA 1
ATOM 1994 C C . PRO A 1 235 ? 2.530 10.638 21.823 1.00 52.50 235 PRO A C 1
ATOM 1996 O O . PRO A 1 235 ? 1.538 10.214 22.439 1.00 52.50 235 PRO A O 1
ATOM 1999 N N . ASN A 1 236 ? 2.436 11.224 20.629 1.00 62.69 236 ASN A N 1
ATOM 2000 C CA . ASN A 1 236 ? 1.227 11.455 19.872 1.00 62.69 236 ASN A CA 1
ATOM 2001 C C . ASN A 1 236 ? 0.957 10.376 18.818 1.00 62.69 236 ASN A C 1
ATOM 2003 O O . ASN A 1 236 ? -0.126 10.400 18.261 1.00 62.69 236 ASN A O 1
ATOM 2007 N N . ASN A 1 237 ? 1.827 9.397 18.564 1.00 72.19 237 ASN A N 1
ATOM 2008 C CA . ASN A 1 237 ? 1.513 8.402 17.530 1.00 72.19 237 ASN A CA 1
ATOM 2009 C C . ASN A 1 237 ? 0.465 7.378 18.002 1.00 72.19 237 ASN A C 1
ATOM 2011 O O . ASN A 1 237 ? 0.428 6.971 19.175 1.00 72.19 237 ASN A O 1
ATOM 2015 N N . ILE A 1 238 ? -0.416 6.984 17.086 1.00 74.75 238 ILE A N 1
ATOM 2016 C CA . ILE A 1 238 ? -1.389 5.911 17.261 1.00 74.75 238 ILE A CA 1
ATOM 2017 C C . ILE A 1 238 ? -1.461 5.079 15.988 1.00 74.75 238 ILE A C 1
ATOM 2019 O O . ILE A 1 238 ? -1.511 5.631 14.892 1.00 74.75 238 ILE A O 1
ATOM 2023 N N . SER A 1 239 ? -1.538 3.762 16.160 1.00 81.44 239 SER A N 1
ATOM 2024 C CA . SER A 1 239 ? -1.756 2.845 15.050 1.00 81.44 239 SER A CA 1
ATOM 2025 C C . SER A 1 239 ? -3.057 2.062 15.223 1.00 81.44 239 SER A C 1
ATOM 2027 O O . SER A 1 239 ? -3.338 1.561 16.315 1.00 81.44 239 SER A O 1
ATOM 2029 N N . PHE A 1 240 ? -3.838 1.929 14.156 1.00 81.19 240 PHE A N 1
ATOM 2030 C CA . PHE A 1 240 ? -4.997 1.044 14.061 1.00 81.19 240 PHE A CA 1
ATOM 2031 C C . PHE A 1 240 ? -4.654 -0.117 13.135 1.00 81.19 240 PHE A C 1
ATOM 2033 O O . PHE A 1 240 ? -4.245 0.111 12.008 1.00 81.19 240 PHE A O 1
ATOM 2040 N N . ASN A 1 241 ? -4.823 -1.356 13.586 1.00 83.12 241 ASN A N 1
ATOM 2041 C CA . ASN A 1 241 ? -4.558 -2.544 12.778 1.00 83.12 241 ASN A CA 1
ATOM 2042 C C . ASN A 1 241 ? -5.748 -3.501 12.846 1.00 83.12 241 ASN A C 1
ATOM 2044 O O . ASN A 1 241 ? -6.094 -3.964 13.934 1.00 83.12 241 ASN A O 1
ATOM 2048 N N . VAL A 1 242 ? -6.345 -3.817 11.700 1.00 77.56 242 VAL A N 1
ATOM 2049 C CA . VAL A 1 242 ? -7.294 -4.918 11.563 1.00 77.56 242 VAL A CA 1
ATOM 2050 C C . VAL A 1 242 ? -6.618 -6.091 10.880 1.00 77.56 242 VAL A C 1
ATOM 2052 O O . VAL A 1 242 ? -6.256 -6.014 9.709 1.00 77.56 242 VAL A O 1
ATOM 2055 N N . SER A 1 243 ? -6.498 -7.188 11.625 1.00 75.94 243 SER A N 1
ATOM 2056 C CA . SER A 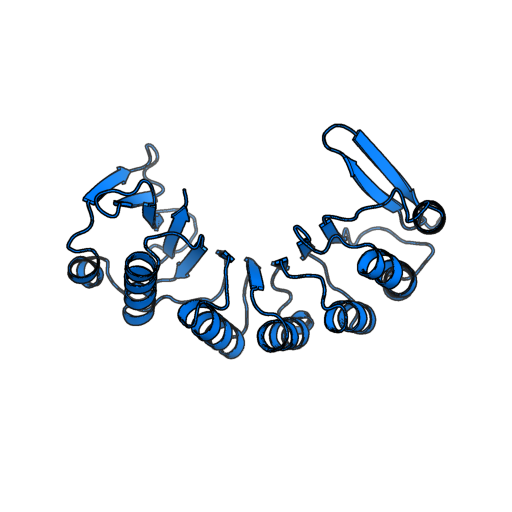1 243 ? -5.854 -8.423 11.181 1.00 75.94 243 SER A CA 1
ATOM 2057 C C . SER A 1 243 ? -6.702 -9.648 11.514 1.00 75.94 243 SER A C 1
ATOM 2059 O O . SER A 1 243 ? -7.601 -9.608 12.369 1.00 75.94 243 SER A O 1
ATOM 2061 N N . HIS A 1 244 ? -6.410 -10.747 10.821 1.00 62.94 244 HIS A N 1
ATOM 2062 C CA . HIS A 1 244 ? -6.973 -12.068 11.102 1.00 62.94 244 HIS A CA 1
ATOM 2063 C C . HIS A 1 244 ? -6.392 -12.716 12.371 1.00 62.94 244 HIS A C 1
ATOM 2065 O O . HIS A 1 244 ? -5.294 -12.318 12.830 1.00 62.94 244 HIS A O 1
#

Radius of gyration: 20.84 Å; chains: 1; bounding box: 55×38×53 Å